Protein AF-A0A4Q3ECY2-F1 (afdb_monomer)

Secondary structure (DSSP, 8-state):
-HHHHHHHHHTT--TTHHHHHHHHHHHHHHHHHHHHTTTSS---S--SS-----HHHHHHHHHHHHHHHGGGGSS--HHHHHHHHHHHHHHHHHHHHHHHHTT--HHHHHHHHHHHHHHHHHHHHHHHHHHTT-SGGGGGGHHHHHHHHHHHHHHHHHIIIII--TT-S--HHHHHHHHHHHHHHHHHHH-

Solvent-accessible surface area (backbone atoms only — not comparable to full-atom values): 10439 Å² total; per-residue (Å²): 83,70,85,50,56,57,60,60,37,45,71,77,75,50,76,59,24,64,55,27,19,54,49,17,27,54,49,42,53,55,36,46,48,40,56,53,55,70,79,73,62,70,96,75,76,91,72,88,83,75,72,72,76,61,59,54,36,54,54,30,52,30,51,51,34,18,48,69,19,25,64,60,50,71,57,93,39,63,68,46,53,52,57,48,58,60,55,48,52,60,52,51,50,51,52,47,51,50,38,49,73,53,69,48,52,70,70,55,43,51,53,52,50,52,54,38,64,47,21,25,62,49,17,19,53,52,35,42,35,31,69,72,42,73,56,57,89,45,40,86,45,45,38,39,55,47,17,22,43,52,14,31,52,53,43,54,52,48,46,64,74,68,62,73,46,98,74,81,63,90,52,66,68,59,51,51,54,51,52,51,53,52,49,52,54,50,49,69,70,76,108

Foldseek 3Di:
DLVCLVVVLCPVVDPCLLVLLQVLLVVLVVLVCLQCVVVPDDPDDDDDDDLDDSVSNLVSLLVLLQLLLQCVLVDDPVVSVVVSVVVLVVVLVVQLVVCVVSVHDPVVNVVSSVSSNVNSVNSNVVNNCLCVCVPPPNVVCSSSSSSSSNSNVVNVVCCVQQVPDPPNDDDVVSVVVVVVVVVVVVVVVVD

Structure (mmCIF, N/CA/C/O backbone):
data_AF-A0A4Q3ECY2-F1
#
_entry.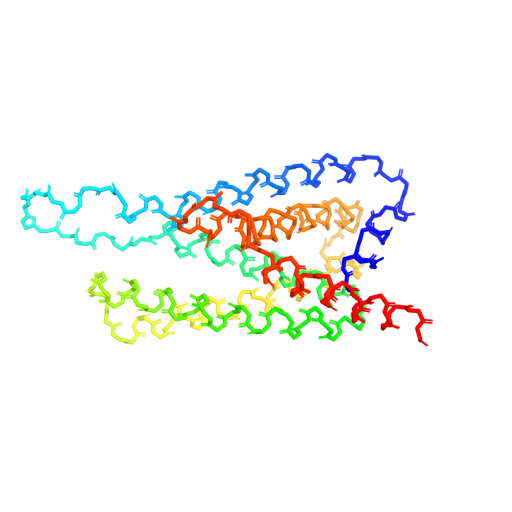id   AF-A0A4Q3ECY2-F1
#
loop_
_atom_site.group_PDB
_atom_site.id
_atom_site.type_symbol
_atom_site.label_atom_id
_atom_site.label_alt_id
_atom_site.label_comp_id
_atom_site.label_asym_id
_atom_site.label_entity_id
_atom_site.label_seq_id
_atom_site.pdbx_PDB_ins_code
_atom_site.Cartn_x
_atom_site.Cartn_y
_atom_site.Cartn_z
_atom_site.occupancy
_atom_site.B_iso_or_equiv
_atom_site.auth_seq_id
_atom_site.auth_comp_id
_atom_site.auth_asym_id
_atom_site.auth_atom_id
_atom_site.pdbx_PDB_model_num
ATOM 1 N N . THR A 1 1 ? 11.306 4.723 -5.804 1.00 70.81 1 THR A N 1
ATOM 2 C CA . THR A 1 1 ? 10.322 5.795 -6.016 1.00 70.81 1 THR A CA 1
ATOM 3 C C . THR A 1 1 ? 9.439 5.398 -7.185 1.00 70.81 1 THR A C 1
ATOM 5 O O . THR A 1 1 ? 9.796 4.482 -7.921 1.00 70.81 1 THR A O 1
ATOM 8 N N . VAL A 1 2 ? 8.302 6.071 -7.391 1.00 76.12 2 VAL A N 1
ATOM 9 C CA . VAL A 1 2 ? 7.415 5.817 -8.550 1.00 76.12 2 VAL A CA 1
ATOM 10 C C . VAL A 1 2 ? 8.160 5.963 -9.889 1.00 76.12 2 VAL A C 1
ATOM 12 O O . VAL A 1 2 ? 7.846 5.258 -10.844 1.00 76.12 2 VAL A O 1
ATOM 15 N N . LEU A 1 3 ? 9.199 6.809 -9.928 1.00 79.44 3 LEU A N 1
ATOM 16 C CA . LEU A 1 3 ? 10.081 7.005 -11.085 1.00 79.44 3 LEU A CA 1
ATOM 17 C C . LEU A 1 3 ? 10.878 5.753 -11.488 1.00 79.44 3 LEU A C 1
ATOM 19 O O . LEU A 1 3 ? 11.283 5.666 -12.638 1.00 79.44 3 LEU A O 1
ATOM 23 N N . HIS A 1 4 ? 11.080 4.800 -10.574 1.00 78.50 4 HIS A N 1
ATOM 24 C CA . HIS A 1 4 ? 11.676 3.493 -10.879 1.00 78.50 4 HIS A CA 1
ATOM 25 C C . HIS A 1 4 ? 10.601 2.425 -11.105 1.00 78.50 4 HIS A C 1
ATOM 27 O O . HIS A 1 4 ? 10.618 1.743 -12.122 1.00 78.50 4 HIS A O 1
ATOM 33 N N . LEU A 1 5 ? 9.597 2.363 -10.219 1.00 81.31 5 LEU A N 1
ATOM 34 C CA . LEU A 1 5 ? 8.573 1.311 -10.244 1.00 81.31 5 LEU A CA 1
ATOM 35 C C . LEU A 1 5 ? 7.785 1.250 -11.559 1.00 81.31 5 LEU A C 1
ATOM 37 O O . LEU A 1 5 ? 7.518 0.164 -12.064 1.00 81.31 5 LEU A O 1
ATOM 41 N N . ILE A 1 6 ? 7.394 2.401 -12.123 1.00 83.75 6 ILE A N 1
ATOM 42 C CA . ILE A 1 6 ? 6.615 2.410 -13.369 1.00 83.75 6 ILE A CA 1
ATOM 43 C C . ILE A 1 6 ? 7.461 1.913 -14.551 1.00 83.75 6 ILE A C 1
ATOM 45 O O . ILE A 1 6 ? 7.021 0.971 -15.205 1.00 83.75 6 ILE A O 1
ATOM 49 N N . PRO A 1 7 ? 8.649 2.477 -14.850 1.00 84.19 7 PRO A N 1
ATOM 50 C CA . PRO A 1 7 ? 9.494 1.945 -15.920 1.00 84.19 7 PRO A CA 1
ATOM 51 C C . PRO A 1 7 ? 9.831 0.459 -15.759 1.00 84.19 7 PRO A C 1
ATOM 53 O O . PRO A 1 7 ? 9.734 -0.286 -16.736 1.00 84.19 7 PRO A O 1
ATOM 56 N N . ASP A 1 8 ? 10.155 0.018 -14.540 1.00 82.69 8 ASP A N 1
ATOM 57 C CA . ASP A 1 8 ? 10.547 -1.367 -14.264 1.00 82.69 8 ASP A CA 1
ATOM 58 C C . ASP A 1 8 ? 9.415 -2.357 -14.566 1.00 82.69 8 ASP A C 1
ATOM 60 O O . ASP A 1 8 ? 9.636 -3.354 -15.259 1.00 82.69 8 ASP A O 1
ATOM 64 N N . ALA A 1 9 ? 8.171 -2.019 -14.214 1.00 83.81 9 ALA A N 1
ATOM 65 C CA . ALA A 1 9 ? 7.012 -2.842 -14.552 1.00 83.81 9 ALA A CA 1
ATOM 66 C C . ALA A 1 9 ? 6.796 -3.003 -16.074 1.00 83.81 9 ALA A C 1
ATOM 68 O O . ALA A 1 9 ? 6.275 -4.027 -16.519 1.00 83.81 9 ALA A O 1
ATOM 69 N N . TYR A 1 10 ? 7.211 -2.031 -16.895 1.00 84.44 10 TYR A N 1
ATOM 70 C CA . TYR A 1 10 ? 7.042 -2.068 -18.354 1.00 84.44 10 TYR A CA 1
ATOM 71 C C . TYR A 1 10 ? 8.243 -2.647 -19.120 1.00 84.44 10 TYR A C 1
ATOM 73 O O . TYR A 1 10 ? 8.111 -2.913 -20.319 1.00 84.44 10 TYR A O 1
ATOM 81 N N . HIS A 1 11 ? 9.379 -2.924 -18.466 1.00 80.88 11 HIS A N 1
ATOM 82 C CA . HIS A 1 11 ? 10.587 -3.440 -19.131 1.00 80.88 11 HIS A CA 1
ATOM 83 C C . HIS A 1 11 ? 10.365 -4.758 -19.907 1.00 80.88 11 HIS A C 1
ATOM 85 O O . HIS A 1 11 ? 11.099 -5.051 -20.848 1.00 80.88 11 HIS A O 1
ATOM 91 N N . GLY A 1 12 ? 9.328 -5.536 -19.570 1.00 72.75 12 GLY A N 1
ATOM 92 C CA . GLY A 1 12 ? 8.967 -6.785 -20.254 1.00 72.75 12 GLY A CA 1
ATOM 93 C C . GLY A 1 12 ? 8.169 -6.642 -21.561 1.00 72.75 12 GLY A C 1
ATOM 94 O O . GLY A 1 12 ? 7.788 -7.663 -22.130 1.00 72.75 12 GLY A O 1
ATOM 95 N N . ASN A 1 13 ? 7.886 -5.420 -22.038 1.00 71.88 13 ASN A N 1
ATOM 96 C CA . ASN A 1 13 ? 7.060 -5.158 -23.233 1.00 71.88 13 ASN A CA 1
ATOM 97 C C . ASN A 1 13 ? 5.626 -5.741 -23.159 1.00 71.88 13 ASN A C 1
ATOM 99 O O . ASN A 1 13 ? 4.978 -5.989 -24.178 1.00 71.88 13 ASN A O 1
ATOM 103 N N . ASP A 1 14 ? 5.114 -5.959 -21.944 1.00 81.19 14 ASP A N 1
ATOM 104 C CA . ASP A 1 14 ? 3.761 -6.460 -21.716 1.00 81.19 14 ASP A CA 1
ATOM 105 C C . ASP A 1 14 ? 2.766 -5.298 -21.607 1.00 81.19 14 ASP A C 1
ATOM 107 O O . ASP A 1 14 ? 2.636 -4.641 -20.573 1.00 81.19 14 ASP A O 1
ATOM 111 N N . ASN A 1 15 ? 2.011 -5.069 -22.681 1.00 81.81 15 ASN A N 1
ATOM 112 C CA . ASN A 1 15 ? 0.985 -4.025 -22.730 1.00 81.81 15 ASN A CA 1
ATOM 113 C C . ASN A 1 15 ? -0.139 -4.226 -21.697 1.00 81.81 15 ASN A C 1
ATOM 115 O O . ASN A 1 15 ? -0.868 -3.279 -21.393 1.00 81.81 15 ASN A O 1
ATOM 119 N N . LEU A 1 16 ? -0.294 -5.432 -21.137 1.00 90.25 16 LEU A N 1
ATOM 120 C CA . LEU A 1 16 ? -1.306 -5.700 -20.118 1.00 90.25 16 LEU A CA 1
ATOM 121 C C . LEU A 1 16 ? -0.977 -5.044 -18.777 1.00 90.25 16 LEU A C 1
ATOM 123 O O . LEU A 1 16 ? -1.899 -4.838 -17.994 1.00 90.25 16 LEU A O 1
ATOM 127 N N . VAL A 1 17 ? 0.272 -4.645 -18.514 1.00 90.62 17 VAL A N 1
ATOM 128 C CA . VAL A 1 17 ? 0.654 -3.964 -17.262 1.00 90.62 17 VAL A CA 1
ATOM 129 C C . VAL A 1 17 ? -0.245 -2.753 -16.993 1.00 90.62 17 VAL A C 1
ATOM 131 O O . VAL A 1 17 ? -0.741 -2.598 -15.880 1.00 90.62 17 VAL A O 1
ATOM 134 N N . GLY A 1 18 ? -0.582 -1.971 -18.025 1.00 90.00 18 GLY A N 1
ATOM 135 C CA . GLY A 1 18 ? -1.499 -0.831 -17.894 1.00 90.00 18 GLY A CA 1
ATOM 136 C C . GLY A 1 18 ? -2.924 -1.217 -17.486 1.00 90.00 18 GLY A C 1
ATOM 137 O O . GLY A 1 18 ? -3.559 -0.514 -16.703 1.00 90.00 18 GLY A O 1
ATOM 138 N N . VAL A 1 19 ? -3.418 -2.365 -17.957 1.00 93.19 19 VAL A N 1
ATOM 139 C CA . VAL A 1 19 ? -4.721 -2.904 -17.533 1.00 93.19 19 VAL A CA 1
ATOM 140 C C . VAL A 1 19 ? -4.672 -3.288 -16.058 1.00 93.19 19 VAL A C 1
ATOM 142 O O . VAL A 1 19 ? -5.597 -2.976 -15.313 1.00 93.19 19 VAL A O 1
ATOM 145 N N . PHE A 1 20 ? -3.585 -3.918 -15.613 1.00 94.06 20 PHE A N 1
ATOM 146 C CA . PHE A 1 20 ? -3.422 -4.295 -14.211 1.00 94.06 20 PHE A CA 1
ATOM 147 C C . PHE A 1 20 ? -3.255 -3.077 -13.289 1.00 94.06 20 PHE A C 1
ATOM 149 O O . PHE A 1 20 ? -3.765 -3.117 -12.174 1.00 94.06 20 PHE A O 1
ATOM 156 N N . ILE A 1 21 ? -2.666 -1.970 -13.762 1.00 94.56 21 ILE A N 1
ATOM 157 C CA . ILE A 1 21 ? -2.682 -0.677 -13.048 1.00 94.56 21 ILE A CA 1
ATOM 158 C C . ILE A 1 21 ? -4.117 -0.203 -12.815 1.00 94.56 21 ILE A C 1
ATOM 160 O O . ILE A 1 21 ? -4.479 0.133 -11.688 1.00 94.56 21 ILE A O 1
ATOM 164 N N . LEU A 1 22 ? -4.963 -0.221 -13.846 1.00 94.00 22 LEU A N 1
ATOM 165 C CA . LEU A 1 22 ? -6.366 0.170 -13.696 1.00 94.00 22 LEU A CA 1
ATOM 166 C C . LEU A 1 22 ? -7.121 -0.760 -12.735 1.00 94.00 22 LEU A C 1
ATOM 168 O O . LEU A 1 22 ? -7.894 -0.293 -11.900 1.00 94.00 22 LEU A O 1
ATOM 172 N N . VAL A 1 23 ? -6.872 -2.070 -12.826 1.00 95.94 23 VAL A N 1
ATOM 173 C CA . VAL A 1 23 ? -7.442 -3.057 -11.900 1.00 95.94 23 VAL A CA 1
ATOM 174 C C . VAL A 1 23 ? -7.010 -2.761 -10.468 1.00 95.94 23 VAL A C 1
ATOM 176 O O . VAL A 1 23 ? -7.862 -2.753 -9.590 1.00 95.94 23 VAL A O 1
ATOM 179 N N . GLY A 1 24 ? -5.73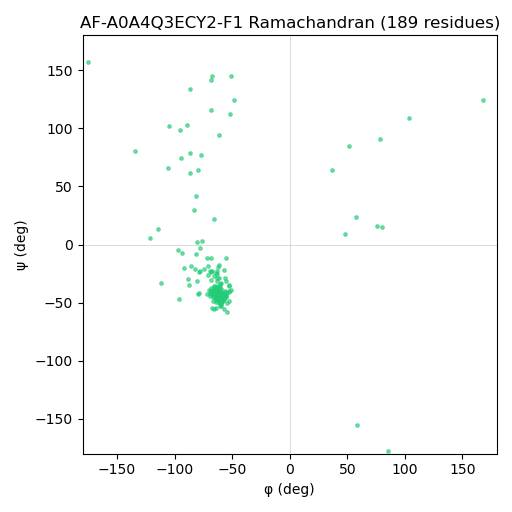0 -2.475 -10.227 1.00 94.75 24 GLY A N 1
ATOM 180 C CA . GLY A 1 24 ? -5.220 -2.115 -8.905 1.00 94.75 24 GLY A CA 1
ATOM 181 C C . GLY A 1 24 ? -5.846 -0.846 -8.341 1.00 94.75 24 GLY A C 1
ATOM 182 O O . GLY A 1 24 ? -6.238 -0.824 -7.179 1.00 94.75 24 GLY A O 1
ATOM 183 N N . PHE A 1 25 ? -6.025 0.176 -9.178 1.00 94.38 25 PHE A N 1
ATOM 184 C CA . PHE A 1 25 ? -6.701 1.413 -8.791 1.00 94.38 25 PHE A CA 1
ATOM 185 C C . PHE A 1 25 ? -8.146 1.147 -8.335 1.00 94.38 25 PHE A C 1
ATOM 187 O O . PHE A 1 25 ? -8.542 1.537 -7.241 1.00 94.38 25 PHE A O 1
ATOM 194 N N . ILE A 1 26 ? -8.924 0.409 -9.136 1.00 93.94 26 ILE A N 1
ATOM 195 C CA . ILE A 1 26 ? -10.312 0.044 -8.798 1.00 93.94 26 ILE A CA 1
ATOM 196 C C . ILE A 1 26 ? -10.359 -0.868 -7.571 1.00 93.94 26 ILE A C 1
ATOM 198 O O . ILE A 1 26 ? -11.224 -0.722 -6.710 1.00 93.94 26 ILE A O 1
ATOM 202 N N . PHE A 1 27 ? -9.429 -1.815 -7.481 1.00 94.25 27 PHE A N 1
ATOM 203 C CA . PHE A 1 27 ? -9.333 -2.724 -6.352 1.00 94.25 27 PHE A CA 1
ATOM 204 C C . PHE A 1 27 ? -9.113 -1.964 -5.045 1.00 94.25 27 PHE A C 1
ATOM 206 O O . PHE A 1 27 ? -9.772 -2.254 -4.049 1.00 94.25 27 PHE A O 1
ATOM 213 N N . GLN A 1 28 ? -8.265 -0.938 -5.072 1.00 93.19 28 GLN A N 1
ATOM 214 C CA . GLN A 1 28 ? -8.028 -0.097 -3.912 1.00 93.19 28 GLN A CA 1
ATOM 215 C C . GLN A 1 28 ? -9.271 0.683 -3.479 1.00 93.19 28 GLN A C 1
ATOM 217 O O . GLN A 1 28 ? -9.547 0.738 -2.283 1.00 93.19 28 GLN A O 1
ATOM 222 N N . ILE A 1 29 ? -10.056 1.212 -4.424 1.00 89.44 29 ILE A N 1
ATOM 223 C CA . ILE A 1 29 ? -11.352 1.841 -4.116 1.00 89.44 29 ILE A CA 1
ATOM 224 C C . ILE A 1 29 ? -12.243 0.858 -3.352 1.00 89.44 29 ILE A C 1
ATOM 226 O O . ILE A 1 29 ? -12.844 1.208 -2.340 1.00 89.44 29 ILE A O 1
ATOM 230 N N . VAL A 1 30 ? -12.315 -0.396 -3.807 1.00 89.25 30 VAL A N 1
ATOM 231 C CA . VAL A 1 30 ? -13.122 -1.429 -3.143 1.00 89.25 30 VAL A CA 1
ATOM 232 C C . VAL A 1 30 ? -12.619 -1.699 -1.722 1.00 89.25 30 VAL A C 1
ATOM 234 O O . VAL A 1 30 ? -13.432 -1.786 -0.801 1.00 89.25 30 VAL A O 1
ATOM 237 N N . LEU A 1 31 ? -11.302 -1.802 -1.518 1.00 88.12 31 LEU A N 1
ATOM 238 C CA . LEU A 1 31 ? -10.715 -1.965 -0.184 1.00 88.12 31 LEU A CA 1
ATOM 239 C C . LEU A 1 31 ? -11.050 -0.784 0.738 1.00 88.12 31 LEU A C 1
ATOM 241 O O . LEU A 1 31 ? -11.417 -0.992 1.897 1.00 88.12 31 LEU A O 1
ATOM 245 N N . GLU A 1 32 ? -10.990 0.441 0.224 1.00 83.31 32 GLU A N 1
ATOM 246 C CA . GLU A 1 32 ? -11.327 1.654 0.968 1.00 83.31 32 GLU A CA 1
ATOM 247 C C . GLU A 1 32 ? -12.796 1.675 1.402 1.00 83.31 32 GLU A C 1
ATOM 249 O O . GLU A 1 32 ? -13.080 1.962 2.562 1.00 83.31 32 GLU A O 1
ATOM 254 N N . GLN A 1 33 ? -13.728 1.231 0.552 1.00 82.25 33 GLN A N 1
ATOM 255 C CA . GLN A 1 33 ? -15.142 1.106 0.934 1.00 82.25 33 GLN A CA 1
ATOM 256 C C . GLN A 1 33 ? -15.363 0.132 2.101 1.00 82.25 33 GLN A C 1
ATOM 258 O O . GLN A 1 33 ? -16.224 0.368 2.947 1.00 82.25 33 GLN A O 1
ATOM 263 N N . PHE A 1 34 ? -14.577 -0.945 2.200 1.00 79.62 34 PHE A N 1
ATOM 264 C CA . PHE A 1 34 ? -14.609 -1.821 3.379 1.00 79.62 34 PHE A CA 1
ATOM 265 C C . PHE A 1 34 ? -14.008 -1.166 4.626 1.00 79.62 34 PHE A C 1
ATOM 267 O O . PHE A 1 34 ? -14.375 -1.549 5.739 1.00 79.62 34 PHE A O 1
ATOM 274 N N . SER A 1 35 ? -13.096 -0.207 4.448 1.00 72.50 35 SER A N 1
ATOM 275 C CA . SER A 1 35 ? -12.467 0.536 5.538 1.00 72.50 35 SER A CA 1
ATOM 276 C C . SER A 1 35 ? -13.364 1.662 6.075 1.00 72.50 35 SER A C 1
ATOM 278 O O . SER A 1 35 ? -13.485 1.805 7.288 1.00 72.50 35 SER A O 1
ATOM 280 N N . GLU A 1 36 ? -14.027 2.421 5.197 1.00 64.12 36 GLU A N 1
ATOM 281 C CA . GLU A 1 36 ? -14.909 3.552 5.545 1.00 64.12 36 GLU A CA 1
ATOM 282 C C . GLU A 1 36 ? -16.365 3.130 5.818 1.00 64.12 36 GLU A C 1
ATOM 284 O O . GLU A 1 36 ? -17.047 3.686 6.682 1.00 64.12 36 GLU A O 1
ATOM 289 N N . GLY A 1 37 ? -16.870 2.125 5.096 1.00 51.00 37 GLY A N 1
ATOM 290 C CA . GLY A 1 37 ? -18.293 1.763 5.058 1.00 51.00 37 GLY A CA 1
ATOM 291 C C . GLY A 1 37 ? -18.863 1.187 6.357 1.00 51.00 37 GLY A C 1
ATOM 292 O O . GLY A 1 37 ? -20.080 1.085 6.505 1.00 51.00 37 GLY A O 1
ATOM 293 N N . ILE A 1 38 ? -18.016 0.843 7.329 1.00 48.25 38 ILE A N 1
ATOM 294 C CA . ILE A 1 38 ? -18.461 0.404 8.661 1.00 48.25 38 ILE A CA 1
ATOM 295 C C . ILE A 1 38 ? -18.713 1.599 9.595 1.00 48.25 38 ILE A C 1
ATOM 297 O O . ILE A 1 38 ? -19.462 1.477 10.564 1.00 48.25 38 ILE A O 1
ATOM 301 N N . GLU A 1 39 ? -18.174 2.778 9.282 1.00 41.47 39 GLU A N 1
ATOM 302 C CA . GLU A 1 39 ? -18.331 3.979 10.107 1.00 41.47 39 GLU A CA 1
ATOM 303 C C . GLU A 1 39 ? -19.696 4.669 9.908 1.00 41.47 39 GLU A C 1
ATOM 305 O O . GLU A 1 39 ? -20.195 5.319 10.824 1.00 41.47 39 GLU A O 1
ATOM 310 N N . HIS A 1 40 ? -20.359 4.466 8.759 1.00 44.53 40 HIS A N 1
ATOM 311 C CA . HIS A 1 40 ? -21.625 5.142 8.412 1.00 44.53 40 HIS A CA 1
ATOM 312 C C . HIS A 1 40 ? -22.866 4.233 8.298 1.00 44.53 40 HIS A C 1
ATOM 314 O O . HIS A 1 40 ? -23.930 4.672 7.859 1.00 44.53 40 HIS A O 1
ATOM 320 N N . GLY A 1 41 ? -22.800 2.984 8.762 1.00 46.28 41 GLY A N 1
ATOM 321 C CA . GLY A 1 41 ? -23.950 2.074 8.809 1.00 46.28 41 GLY A CA 1
ATOM 322 C C . GLY A 1 41 ? -24.677 2.084 10.157 1.00 46.28 41 GLY A C 1
ATOM 323 O O . GLY A 1 41 ? -24.526 1.143 10.922 1.00 46.28 41 GLY A O 1
ATOM 324 N N . HIS A 1 42 ? -25.458 3.125 10.465 1.00 45.44 42 HIS A N 1
ATOM 325 C CA . HIS A 1 42 ? -26.482 3.124 11.529 1.00 45.44 42 HIS A CA 1
ATOM 326 C C . HIS A 1 42 ? -26.153 2.343 12.833 1.00 45.44 42 HIS A C 1
ATOM 328 O O . HIS A 1 42 ? -26.921 1.475 13.242 1.00 45.44 42 HIS A O 1
ATOM 334 N N . ILE A 1 43 ? -25.136 2.734 13.614 1.00 48.41 43 ILE A N 1
ATOM 335 C CA . ILE A 1 43 ? -25.092 2.379 15.059 1.00 48.41 43 ILE A CA 1
ATOM 336 C C . ILE A 1 43 ? -25.971 3.356 15.858 1.00 48.41 43 ILE A C 1
ATOM 338 O O . ILE A 1 43 ? -25.624 3.856 16.921 1.00 48.41 43 ILE A O 1
ATOM 342 N N . HIS A 1 44 ? -27.137 3.680 15.308 1.00 49.78 44 HIS A N 1
ATOM 343 C CA . HIS A 1 44 ? -28.230 4.361 15.982 1.00 49.78 44 HIS A CA 1
ATOM 344 C C . HIS A 1 44 ? -29.505 3.607 15.612 1.00 49.78 44 HIS A C 1
ATOM 346 O O . HIS A 1 44 ? -30.231 4.026 14.712 1.00 49.78 44 HIS A O 1
ATOM 352 N N . LYS A 1 45 ? -29.754 2.479 16.292 1.00 42.94 45 LYS A N 1
ATOM 353 C CA . LYS A 1 45 ? -31.013 2.191 17.006 1.00 42.94 45 LYS A CA 1
ATOM 354 C C . LYS A 1 45 ? -31.110 0.722 17.440 1.00 42.94 45 LYS A C 1
ATOM 356 O O . LYS A 1 45 ? -31.107 -0.179 16.618 1.00 42.94 45 LYS A O 1
ATOM 361 N N . HIS A 1 46 ? -31.312 0.561 18.748 1.00 40.25 46 HIS A N 1
ATOM 362 C CA . HIS A 1 46 ? -32.109 -0.485 19.394 1.00 40.25 46 HIS A CA 1
ATOM 363 C C . HIS A 1 46 ? -31.839 -1.946 19.012 1.00 40.25 46 HIS A C 1
ATOM 365 O O . HIS A 1 46 ? -32.600 -2.546 18.267 1.00 40.25 46 HIS A O 1
ATOM 371 N N . ASN A 1 47 ? -30.856 -2.565 19.653 1.00 35.28 47 ASN A N 1
ATOM 372 C CA . ASN A 1 47 ? -31.108 -3.649 20.604 1.00 35.28 47 ASN A CA 1
ATOM 373 C C . ASN A 1 47 ? -29.784 -4.061 21.243 1.00 35.28 47 ASN A C 1
ATOM 375 O O . ASN A 1 47 ? -28.708 -3.810 20.705 1.00 35.28 47 ASN A O 1
ATOM 379 N N . HIS A 1 48 ? -29.883 -4.665 22.419 1.00 43.00 48 HIS A N 1
ATOM 380 C CA . HIS A 1 48 ? -28.801 -5.456 22.975 1.00 43.00 48 HIS A CA 1
ATOM 381 C C . HIS A 1 48 ? -28.314 -6.476 21.931 1.00 43.00 48 HIS A C 1
ATOM 383 O O . HIS A 1 48 ? -29.123 -7.008 21.175 1.00 43.00 48 HIS A O 1
ATOM 389 N N . ASP A 1 49 ? -27.008 -6.729 21.950 1.00 41.06 49 ASP A N 1
ATOM 390 C CA . ASP A 1 49 ? -26.300 -7.834 21.295 1.00 41.06 49 ASP A CA 1
ATOM 391 C C . ASP A 1 49 ? -25.518 -7.499 20.010 1.00 41.06 49 ASP A C 1
ATOM 393 O O . ASP A 1 49 ? -26.038 -7.304 18.917 1.00 41.06 49 ASP A O 1
ATOM 397 N N . HIS A 1 50 ? -24.195 -7.540 20.203 1.00 40.69 50 HIS A N 1
ATOM 398 C CA . HIS A 1 50 ? -23.120 -7.648 19.217 1.00 40.69 50 HIS A CA 1
ATOM 399 C C . HIS A 1 50 ? -22.741 -6.377 18.449 1.00 40.69 50 HIS A C 1
ATOM 401 O O . HIS A 1 50 ? -23.154 -6.129 17.321 1.00 40.69 50 HIS A O 1
ATOM 407 N N . VAL A 1 51 ? -21.777 -5.649 19.023 1.00 50.31 51 VAL A N 1
ATOM 408 C CA . VAL A 1 51 ? -20.816 -4.865 18.240 1.00 50.31 51 VAL A CA 1
ATOM 409 C C . VAL A 1 51 ? -20.046 -5.867 17.373 1.00 50.31 51 VAL A C 1
ATOM 411 O O . VAL A 1 51 ? -19.142 -6.558 17.848 1.00 50.31 51 VAL A O 1
ATOM 414 N N . VAL A 1 52 ? -20.502 -6.073 16.137 1.00 55.22 52 VAL A N 1
ATOM 415 C CA . VAL A 1 52 ? -19.903 -7.063 15.240 1.00 55.22 52 VAL A CA 1
ATOM 416 C C . VAL A 1 52 ? -18.515 -6.561 14.872 1.00 55.22 52 VAL A C 1
ATOM 418 O O . VAL A 1 52 ? -18.354 -5.503 14.270 1.00 55.22 52 VAL A O 1
ATOM 421 N N . PHE A 1 53 ? -17.506 -7.323 15.285 1.00 58.56 53 PHE A N 1
ATOM 422 C CA . PHE A 1 53 ? -16.114 -7.089 14.936 1.00 58.56 53 PHE A CA 1
ATOM 423 C C . PHE A 1 53 ? -15.990 -6.863 13.420 1.00 58.56 53 PHE A C 1
ATOM 425 O O . PHE A 1 53 ? -16.418 -7.728 12.647 1.00 58.56 53 PHE A O 1
ATOM 432 N N . PRO A 1 54 ? -15.405 -5.741 12.975 1.00 69.44 54 PRO A N 1
ATOM 433 C CA . PRO A 1 54 ? -15.317 -5.433 11.560 1.00 69.44 54 PRO A CA 1
ATOM 434 C C . PRO A 1 54 ? -14.211 -6.248 10.885 1.00 69.44 54 PRO A C 1
ATOM 436 O O . PRO A 1 54 ? -13.132 -5.744 10.576 1.00 69.44 54 PRO A O 1
ATOM 439 N N . VAL A 1 55 ? -14.489 -7.530 10.627 1.00 79.31 55 VAL A N 1
ATOM 440 C CA . VAL A 1 55 ? -13.607 -8.423 9.854 1.00 79.31 55 VAL A CA 1
ATOM 441 C C . VAL A 1 55 ? -13.253 -7.787 8.505 1.00 79.31 55 VAL A C 1
ATOM 443 O O . VAL A 1 55 ? -12.118 -7.913 8.060 1.00 79.31 55 VAL A O 1
ATOM 446 N N . GLY A 1 56 ? -14.194 -7.056 7.894 1.00 82.19 56 GLY A N 1
ATOM 447 C CA . GLY A 1 56 ? -13.987 -6.336 6.634 1.00 82.19 56 GLY A CA 1
ATOM 448 C C . GLY A 1 56 ? -12.854 -5.308 6.702 1.00 82.19 56 GLY A C 1
ATOM 449 O O . GLY A 1 56 ? -11.960 -5.359 5.862 1.00 82.19 56 GLY A O 1
ATOM 450 N N . ILE A 1 57 ? -12.831 -4.453 7.737 1.00 84.38 57 ILE A N 1
ATOM 451 C CA . ILE A 1 57 ? -11.739 -3.484 7.956 1.00 84.38 57 ILE A CA 1
ATOM 452 C C . ILE A 1 57 ? -10.411 -4.223 8.139 1.00 84.38 57 ILE A C 1
ATOM 454 O O . ILE A 1 57 ? -9.415 -3.862 7.520 1.00 84.38 57 ILE A O 1
ATOM 458 N N . MET A 1 58 ? -10.396 -5.282 8.958 1.00 88.38 58 MET A N 1
ATOM 459 C CA . MET A 1 58 ? -9.176 -6.048 9.223 1.00 88.38 58 MET A CA 1
ATOM 460 C C . MET A 1 58 ? -8.595 -6.650 7.942 1.00 88.38 58 MET A C 1
ATOM 462 O O . MET A 1 58 ? -7.414 -6.477 7.661 1.00 88.38 58 MET A O 1
ATOM 466 N N . VAL A 1 59 ? -9.423 -7.347 7.161 1.00 90.12 59 VAL A N 1
ATOM 467 C CA . VAL A 1 59 ? -9.001 -7.991 5.911 1.00 90.12 59 VAL A CA 1
ATOM 468 C C . VAL A 1 59 ? -8.556 -6.948 4.893 1.00 90.12 59 VAL A C 1
ATOM 470 O O . VAL A 1 59 ? -7.512 -7.129 4.273 1.00 90.12 59 VAL A O 1
ATOM 473 N N . SER A 1 60 ? -9.307 -5.853 4.759 1.00 90.00 60 SER A N 1
ATOM 474 C CA . SER A 1 60 ? -8.976 -4.769 3.838 1.00 90.00 60 SER A CA 1
ATOM 475 C C . SER A 1 60 ? -7.614 -4.146 4.158 1.00 90.00 60 SER A C 1
ATOM 477 O O . SER A 1 60 ? -6.729 -4.133 3.304 1.00 90.00 60 SER A O 1
ATOM 479 N N . LEU A 1 61 ? -7.397 -3.731 5.411 1.00 89.50 61 LEU A N 1
ATOM 480 C CA . LEU A 1 61 ? -6.136 -3.126 5.842 1.00 89.50 61 LEU A CA 1
ATOM 481 C C . LEU A 1 61 ? -4.964 -4.107 5.792 1.00 89.50 61 LEU A C 1
ATOM 483 O O . LEU A 1 61 ? -3.860 -3.716 5.432 1.00 89.50 61 LEU A O 1
ATOM 487 N N . CYS A 1 62 ? -5.180 -5.384 6.114 1.00 93.56 62 CYS A N 1
ATOM 488 C CA . CYS A 1 62 ? -4.125 -6.389 5.989 1.00 93.56 62 CYS A CA 1
ATOM 489 C C . CYS A 1 62 ? -3.719 -6.605 4.532 1.00 93.56 62 CYS A C 1
ATOM 491 O O . CYS A 1 62 ? -2.533 -6.724 4.241 1.00 93.56 62 CYS A O 1
ATOM 493 N N . LEU A 1 63 ? -4.688 -6.647 3.617 1.00 93.62 63 LEU A N 1
ATOM 494 C CA . LEU A 1 63 ? -4.402 -6.824 2.201 1.00 93.62 63 LEU A CA 1
ATOM 495 C C . LEU A 1 63 ? -3.743 -5.583 1.594 1.00 93.62 63 LEU A C 1
ATOM 497 O O . LEU A 1 63 ? -2.802 -5.719 0.820 1.00 93.62 63 LEU A O 1
ATOM 501 N N . HIS A 1 64 ? -4.181 -4.392 2.000 1.00 91.94 64 HIS A N 1
ATOM 502 C CA . HIS A 1 64 ? -3.515 -3.129 1.696 1.00 91.94 64 HIS A CA 1
ATOM 503 C C . HIS A 1 64 ? -2.044 -3.171 2.128 1.00 91.94 64 HIS A C 1
ATOM 505 O O . HIS A 1 64 ? -1.163 -3.047 1.280 1.00 91.94 64 HIS A O 1
ATOM 511 N N . ALA A 1 65 ? -1.790 -3.430 3.419 1.00 92.94 65 ALA A N 1
ATOM 512 C CA . ALA A 1 65 ? -0.450 -3.492 4.006 1.00 92.94 65 ALA A CA 1
ATOM 513 C C . ALA A 1 65 ? 0.428 -4.575 3.358 1.00 92.94 65 ALA A C 1
ATOM 515 O O . ALA A 1 65 ? 1.636 -4.421 3.217 1.00 92.94 65 ALA A O 1
ATOM 516 N N . PHE A 1 66 ? -0.166 -5.688 2.932 1.00 95.25 66 PHE A N 1
ATOM 517 C CA . PHE A 1 66 ? 0.547 -6.7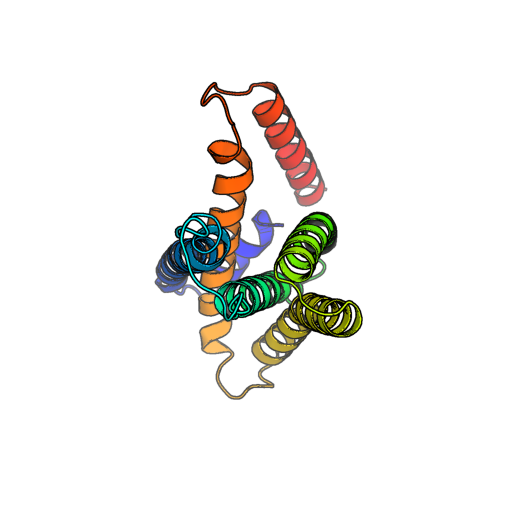14 2.181 1.00 95.25 66 PHE A CA 1
ATOM 518 C C . PHE A 1 66 ? 0.984 -6.211 0.800 1.00 95.25 66 PHE A C 1
ATOM 520 O O . PHE A 1 66 ? 2.145 -6.363 0.422 1.00 95.25 66 PHE A O 1
ATOM 527 N N . LEU A 1 67 ? 0.070 -5.597 0.046 1.00 93.25 67 LEU A N 1
ATOM 528 C CA . LEU A 1 67 ? 0.333 -5.167 -1.326 1.00 93.25 67 LEU A CA 1
ATOM 529 C C . LEU A 1 67 ? 1.335 -4.010 -1.385 1.00 93.25 67 LEU A C 1
ATOM 531 O O . LEU A 1 67 ? 2.207 -4.029 -2.248 1.00 93.25 67 LEU A O 1
ATOM 535 N N . GLU A 1 68 ? 1.298 -3.062 -0.446 1.00 90.69 68 GLU A N 1
ATOM 536 C CA . GLU A 1 68 ? 2.299 -1.983 -0.366 1.00 90.69 68 GLU A CA 1
ATOM 537 C C . GLU A 1 68 ? 3.722 -2.481 -0.061 1.00 90.69 68 GLU A C 1
ATOM 539 O O . GLU A 1 68 ? 4.691 -1.807 -0.404 1.00 90.69 68 GLU A O 1
ATOM 544 N N . GLY A 1 69 ? 3.865 -3.651 0.574 1.00 90.50 69 GLY A N 1
ATOM 545 C CA . GLY A 1 69 ? 5.163 -4.226 0.924 1.00 90.50 69 GLY A CA 1
ATOM 546 C C . GLY A 1 69 ? 5.867 -4.884 -0.262 1.00 90.50 69 GLY A C 1
ATOM 547 O O . GLY A 1 69 ? 7.092 -5.011 -0.269 1.00 90.50 69 GLY A O 1
ATOM 548 N N . MET A 1 70 ? 5.116 -5.278 -1.294 1.00 91.56 70 MET A N 1
ATOM 549 C CA . MET A 1 70 ? 5.651 -5.994 -2.456 1.00 91.56 70 MET A CA 1
ATOM 550 C C . MET A 1 70 ? 6.703 -5.213 -3.268 1.00 91.56 70 MET A C 1
ATOM 552 O O . MET A 1 70 ? 7.722 -5.809 -3.628 1.00 91.56 70 MET A O 1
ATOM 556 N N . PRO A 1 71 ? 6.539 -3.909 -3.559 1.00 87.88 71 PRO A N 1
ATOM 557 C CA . PRO A 1 71 ? 7.471 -3.162 -4.406 1.00 87.88 71 PRO A CA 1
ATOM 558 C C . PRO A 1 71 ? 8.816 -2.889 -3.734 1.00 87.88 71 PRO A C 1
ATOM 560 O O . PRO A 1 71 ? 9.766 -2.501 -4.404 1.00 87.88 71 PRO A O 1
ATOM 563 N N . ILE A 1 72 ? 8.929 -3.123 -2.420 1.00 86.44 72 ILE A N 1
ATOM 564 C CA . ILE A 1 72 ? 10.205 -3.047 -1.696 1.00 86.44 72 ILE A CA 1
ATOM 565 C C . ILE A 1 72 ? 11.191 -4.112 -2.214 1.00 86.44 72 ILE A C 1
ATOM 567 O O . ILE A 1 72 ? 12.401 -3.929 -2.111 1.00 86.44 72 ILE A O 1
ATOM 571 N N . ALA A 1 73 ? 10.702 -5.219 -2.788 1.00 82.50 73 ALA A N 1
ATOM 572 C CA . ALA A 1 73 ? 11.560 -6.263 -3.348 1.00 82.50 73 ALA A CA 1
ATOM 573 C C . ALA A 1 73 ? 12.309 -5.823 -4.624 1.00 82.50 73 ALA A C 1
ATOM 575 O O . ALA A 1 73 ? 13.360 -6.388 -4.926 1.00 82.50 73 ALA A O 1
ATOM 576 N N . GLU A 1 74 ? 11.818 -4.809 -5.349 1.00 71.56 74 GLU A N 1
ATOM 577 C CA . GLU A 1 74 ? 12.490 -4.248 -6.528 1.00 71.56 74 GLU A CA 1
ATOM 578 C C . GLU A 1 74 ? 13.494 -3.147 -6.138 1.00 71.56 74 GLU A C 1
ATOM 580 O O . GLU A 1 74 ? 13.261 -1.943 -6.270 1.00 71.56 74 GLU A O 1
ATOM 585 N N . GLY A 1 75 ? 14.664 -3.578 -5.661 1.00 63.25 75 GLY A N 1
ATOM 586 C CA . GLY A 1 75 ? 15.847 -2.730 -5.488 1.00 63.25 75 GLY A CA 1
ATOM 587 C C . GLY A 1 75 ? 15.928 -1.935 -4.177 1.00 63.25 75 GLY A C 1
ATOM 588 O O . GLY A 1 75 ? 15.100 -2.040 -3.278 1.00 63.25 75 GLY A O 1
ATOM 589 N N . HIS A 1 76 ? 16.983 -1.123 -4.048 1.00 57.81 76 HIS A N 1
ATOM 590 C CA . HIS A 1 76 ? 17.304 -0.352 -2.838 1.00 57.81 76 HIS A CA 1
ATOM 591 C C . HIS A 1 76 ? 16.460 0.930 -2.725 1.00 57.81 76 HIS A C 1
ATOM 593 O O . HIS A 1 76 ? 16.969 2.048 -2.772 1.00 57.81 76 HIS A O 1
ATOM 599 N N . GLN A 1 77 ? 15.144 0.779 -2.585 1.00 70.31 77 GLN A N 1
ATOM 600 C CA . GLN A 1 77 ? 14.199 1.897 -2.524 1.00 70.31 77 GLN A CA 1
ATOM 601 C C . GLN A 1 77 ? 14.044 2.432 -1.088 1.00 70.31 77 GLN A C 1
ATOM 603 O O . GLN A 1 77 ? 12.951 2.398 -0.523 1.00 70.31 77 GLN A O 1
ATOM 608 N N . HIS A 1 78 ? 15.127 2.942 -0.485 1.00 78.06 78 HIS A N 1
ATOM 609 C CA . HIS A 1 78 ? 15.120 3.472 0.892 1.00 78.06 78 HIS A CA 1
ATOM 610 C C . HIS A 1 78 ? 14.017 4.517 1.128 1.00 78.06 78 HIS A C 1
ATOM 612 O O . HIS A 1 78 ? 13.333 4.480 2.150 1.00 78.06 78 HIS A O 1
ATOM 618 N N . GLU A 1 79 ? 13.787 5.384 0.142 1.00 80.81 79 GLU A N 1
ATOM 619 C CA . GLU A 1 79 ? 12.728 6.398 0.170 1.00 80.81 79 GLU A CA 1
ATOM 620 C C . GLU A 1 79 ? 11.323 5.783 0.240 1.00 80.81 79 GLU A C 1
ATOM 622 O O . GLU A 1 79 ? 10.453 6.275 0.959 1.00 80.81 79 GLU A O 1
ATOM 627 N N . LEU A 1 80 ? 11.096 4.681 -0.486 1.00 81.75 80 LEU A N 1
ATOM 628 C CA . LEU A 1 80 ? 9.813 3.978 -0.485 1.00 81.75 80 LEU A CA 1
ATOM 629 C C . LEU A 1 80 ? 9.574 3.311 0.871 1.00 81.75 80 LEU A C 1
ATOM 631 O O . LEU A 1 80 ? 8.492 3.446 1.428 1.00 81.75 80 LEU A O 1
ATOM 635 N N . VAL A 1 81 ? 10.596 2.658 1.433 1.00 86.31 81 VAL A N 1
ATOM 636 C CA . VAL A 1 81 ? 10.521 2.040 2.767 1.00 86.31 81 VAL A CA 1
ATOM 637 C C . VAL A 1 81 ? 10.216 3.086 3.835 1.00 86.31 81 VAL A C 1
ATOM 639 O O . VAL A 1 81 ? 9.376 2.852 4.702 1.00 86.31 81 VAL A O 1
ATOM 642 N N . PHE A 1 82 ? 10.862 4.252 3.768 1.00 85.62 82 PHE A N 1
ATOM 643 C CA . PHE A 1 82 ? 10.623 5.331 4.722 1.00 85.62 82 PHE A CA 1
ATOM 644 C C . PHE A 1 82 ? 9.210 5.908 4.591 1.00 85.62 82 PHE A C 1
ATOM 646 O O . PHE A 1 82 ? 8.513 6.066 5.595 1.00 85.62 82 PHE A O 1
ATOM 653 N N . GLY A 1 83 ? 8.751 6.156 3.360 1.00 84.12 83 GLY A N 1
ATOM 654 C CA . GLY A 1 83 ? 7.375 6.575 3.093 1.00 84.12 83 GLY A CA 1
ATOM 655 C C . GLY A 1 83 ? 6.345 5.554 3.580 1.00 84.12 83 GLY A C 1
ATOM 656 O O . GLY A 1 83 ? 5.324 5.940 4.153 1.00 84.12 83 GLY A O 1
ATOM 657 N N . ILE A 1 84 ? 6.642 4.260 3.423 1.00 86.38 84 ILE A N 1
ATOM 658 C CA . ILE A 1 84 ? 5.807 3.171 3.926 1.00 86.38 84 ILE A CA 1
ATOM 659 C C . ILE A 1 84 ? 5.730 3.197 5.454 1.00 86.38 84 ILE A C 1
ATOM 661 O O . ILE A 1 84 ? 4.654 3.331 6.034 1.00 86.38 84 ILE A O 1
ATOM 665 N N . ALA A 1 85 ? 6.886 3.191 6.114 1.00 87.19 85 ALA A N 1
ATOM 666 C CA . ALA A 1 85 ? 6.973 3.200 7.568 1.00 87.19 85 ALA A CA 1
ATOM 667 C C . ALA A 1 85 ? 6.241 4.394 8.204 1.00 87.19 85 ALA A C 1
ATOM 669 O O . ALA A 1 85 ? 5.560 4.232 9.218 1.00 87.19 85 ALA A O 1
ATOM 670 N N . LEU A 1 86 ? 6.355 5.588 7.610 1.00 88.50 86 LEU A N 1
ATOM 671 C CA . LEU A 1 86 ? 5.720 6.791 8.144 1.00 88.50 86 LEU A CA 1
ATOM 672 C C . LEU A 1 86 ? 4.190 6.738 8.099 1.00 88.50 86 LEU A C 1
ATOM 674 O O . LEU A 1 86 ? 3.557 7.158 9.068 1.00 88.50 86 LEU A O 1
ATOM 678 N N . HIS A 1 87 ? 3.582 6.239 7.018 1.00 86.44 87 HIS A N 1
ATOM 679 C CA . HIS A 1 87 ? 2.118 6.196 6.912 1.00 86.44 87 HIS A CA 1
ATOM 680 C C . HIS A 1 87 ? 1.503 4.986 7.640 1.00 86.44 87 HIS A C 1
ATOM 682 O O . HIS A 1 87 ? 0.341 5.036 8.053 1.00 86.44 87 HIS A O 1
ATOM 688 N N . HIS A 1 88 ? 2.297 3.942 7.888 1.00 88.81 88 HIS A N 1
ATOM 689 C CA . HIS A 1 88 ? 1.891 2.789 8.690 1.00 88.81 88 HIS A CA 1
ATOM 690 C C . HIS A 1 88 ? 1.582 3.158 10.153 1.00 88.81 88 HIS A C 1
ATOM 692 O O . HIS A 1 88 ? 0.734 2.526 10.786 1.00 88.81 88 HIS A O 1
ATOM 698 N N . ILE A 1 89 ? 2.219 4.204 10.699 1.00 89.50 89 ILE A N 1
ATOM 699 C CA . ILE A 1 89 ? 1.981 4.670 12.075 1.00 89.50 89 ILE A CA 1
ATOM 700 C C . ILE A 1 89 ? 0.545 5.218 12.246 1.00 89.50 89 ILE A C 1
ATOM 702 O O . ILE A 1 89 ? -0.174 4.706 13.112 1.00 89.50 89 ILE A O 1
ATOM 706 N N . PRO A 1 90 ? 0.076 6.204 11.445 1.00 87.12 90 PRO A N 1
ATOM 707 C CA . PRO A 1 90 ? -1.323 6.631 11.461 1.00 87.12 90 PRO A CA 1
ATOM 708 C C . PRO A 1 90 ? -2.320 5.493 11.222 1.00 87.12 90 PRO A C 1
ATOM 710 O O . PRO A 1 90 ? -3.311 5.403 11.945 1.00 87.12 90 PRO A O 1
ATOM 713 N N . ALA A 1 91 ? -2.052 4.605 10.258 1.00 87.94 91 ALA A N 1
ATOM 714 C CA . ALA A 1 91 ? -2.947 3.494 9.931 1.00 87.94 91 ALA A CA 1
ATOM 715 C C . ALA A 1 91 ? -3.113 2.518 11.109 1.00 87.94 91 ALA A C 1
ATOM 717 O O . ALA A 1 91 ? -4.237 2.185 11.496 1.00 87.94 91 ALA A O 1
ATOM 718 N N . ALA A 1 92 ? -2.008 2.123 11.752 1.00 90.69 92 ALA A N 1
ATOM 719 C CA . ALA A 1 92 ? -2.038 1.266 12.935 1.00 90.69 92 ALA A CA 1
ATOM 720 C C . ALA A 1 92 ? -2.769 1.932 14.115 1.00 90.69 92 ALA A C 1
ATOM 722 O O . ALA A 1 92 ? -3.503 1.264 14.849 1.00 90.69 92 ALA A O 1
ATOM 723 N N . PHE A 1 93 ? -2.602 3.248 14.290 1.00 90.31 93 PHE A N 1
ATOM 724 C CA . PHE A 1 93 ? -3.311 4.010 15.319 1.00 90.31 93 PHE A CA 1
A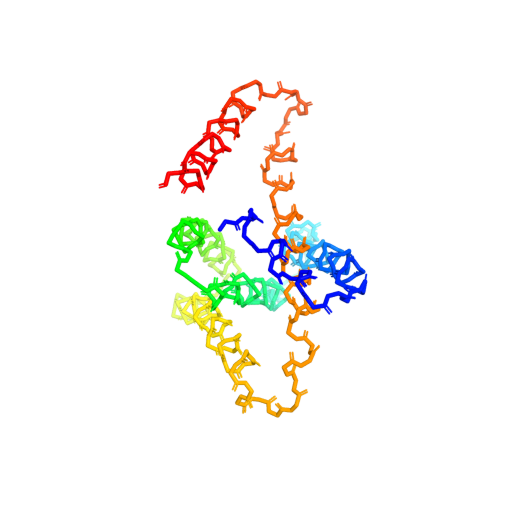TOM 725 C C . PHE A 1 93 ? -4.824 4.067 15.062 1.00 90.31 93 PHE A C 1
ATOM 727 O O . PHE A 1 93 ? -5.610 3.851 15.990 1.00 90.31 93 PHE A O 1
ATOM 734 N N . ALA A 1 94 ? -5.240 4.315 13.818 1.00 88.00 94 ALA A N 1
ATOM 735 C CA . ALA A 1 94 ? -6.647 4.329 13.424 1.00 88.00 94 ALA A CA 1
ATOM 736 C C . ALA A 1 94 ? -7.301 2.957 13.656 1.00 88.00 94 ALA A C 1
ATOM 738 O O . ALA A 1 94 ? -8.305 2.864 14.364 1.00 88.00 94 ALA A O 1
ATOM 739 N N . LEU A 1 95 ? -6.670 1.878 13.175 1.00 88.44 95 LEU A N 1
ATOM 740 C CA . LEU A 1 95 ? -7.134 0.508 13.401 1.00 88.44 95 LEU A CA 1
ATOM 741 C C . LEU A 1 95 ? -7.235 0.181 14.897 1.00 88.44 95 LEU A C 1
ATOM 743 O O . LEU A 1 95 ? -8.253 -0.337 15.355 1.00 88.44 95 LEU A O 1
ATOM 747 N N . GLY A 1 96 ? -6.207 0.513 15.681 1.00 89.94 96 GLY A N 1
ATOM 748 C CA . GLY A 1 96 ? -6.213 0.302 17.128 1.00 89.94 96 GLY A CA 1
ATOM 749 C C . GLY A 1 96 ? -7.355 1.039 17.831 1.00 89.94 96 GLY A C 1
ATOM 750 O O . GLY A 1 96 ? -8.013 0.466 18.702 1.00 89.94 96 GLY A O 1
ATOM 751 N N . SER A 1 97 ? -7.627 2.277 17.416 1.00 88.06 97 SER A N 1
ATOM 752 C CA . SER A 1 97 ? -8.714 3.101 17.953 1.00 88.06 97 SER A CA 1
ATOM 753 C C . SER A 1 97 ? -10.085 2.493 17.648 1.00 88.06 97 SER A C 1
ATOM 755 O O . SER A 1 97 ? -10.897 2.343 18.562 1.00 88.06 97 SER A O 1
ATOM 757 N N . VAL A 1 98 ? -10.314 2.050 16.407 1.00 85.19 98 VAL A N 1
ATOM 758 C CA . VAL A 1 98 ? -11.557 1.374 15.995 1.00 85.19 98 VAL A CA 1
ATOM 759 C C . VAL A 1 98 ? -11.749 0.054 16.746 1.00 85.19 98 VAL A C 1
ATOM 761 O O . VAL A 1 98 ? -12.836 -0.222 17.253 1.00 85.19 98 VAL A O 1
ATOM 764 N N . LEU A 1 99 ? -10.696 -0.756 16.885 1.00 86.81 99 LEU A N 1
ATOM 765 C CA . LEU A 1 99 ? -10.761 -2.028 17.609 1.00 86.81 99 LEU A CA 1
ATOM 766 C C . LEU A 1 99 ? -11.156 -1.830 19.077 1.00 86.81 99 LEU A C 1
ATOM 768 O O . LEU A 1 99 ? -12.041 -2.530 19.571 1.00 86.81 99 LEU A O 1
ATOM 772 N N . LEU A 1 100 ? -10.548 -0.858 19.762 1.00 88.12 100 LEU A N 1
ATOM 773 C CA . LEU A 1 100 ? -10.896 -0.531 21.147 1.00 88.12 100 LEU A CA 1
ATOM 774 C C . LEU A 1 100 ? -12.317 0.036 21.261 1.00 88.12 100 LEU A C 1
ATOM 776 O O . LEU A 1 100 ? -13.061 -0.382 22.148 1.00 88.12 100 LEU A O 1
ATOM 780 N N . ALA A 1 101 ? -12.718 0.923 20.346 1.00 85.56 101 ALA A N 1
ATOM 781 C CA . ALA A 1 101 ? -14.072 1.476 20.300 1.00 85.56 101 ALA A CA 1
ATOM 782 C C . ALA A 1 101 ? -15.139 0.396 20.039 1.00 85.56 101 ALA A C 1
ATOM 784 O O . ALA A 1 101 ? -16.240 0.474 20.578 1.00 85.56 101 ALA A O 1
ATOM 785 N N . SER A 1 102 ? -14.796 -0.656 19.288 1.00 81.06 102 SER A N 1
ATOM 786 C CA . SER A 1 102 ? -15.675 -1.805 19.024 1.00 81.06 102 SER A CA 1
ATOM 787 C C . SER A 1 102 ? -15.811 -2.792 20.200 1.00 81.06 102 SER A C 1
ATOM 789 O O . SER A 1 102 ? -16.454 -3.832 20.068 1.00 81.06 102 SER A O 1
ATOM 791 N N . GLY A 1 103 ? -15.193 -2.506 21.352 1.00 83.31 103 GLY A N 1
ATOM 792 C CA . GLY A 1 103 ? -15.252 -3.361 22.541 1.00 83.31 103 GLY A CA 1
ATOM 793 C C . GLY A 1 103 ? -14.302 -4.564 22.515 1.00 83.31 103 GLY A C 1
ATOM 794 O O . GLY A 1 103 ? -14.463 -5.483 23.320 1.00 83.31 103 GLY A O 1
ATOM 795 N N . GLN A 1 104 ? -13.302 -4.592 21.621 1.00 85.06 104 GLN A N 1
ATOM 796 C CA . GLN A 1 104 ? -12.273 -5.635 21.665 1.00 85.06 104 GLN A CA 1
ATOM 797 C C . GLN A 1 104 ? -11.381 -5.486 22.898 1.00 85.06 104 GLN A C 1
ATOM 799 O O . GLN A 1 104 ? -10.998 -4.387 23.301 1.00 85.06 104 GLN A O 1
ATOM 804 N N . SER A 1 105 ? -11.004 -6.620 23.490 1.00 90.00 105 SER A N 1
ATOM 805 C CA . SER A 1 105 ? -10.075 -6.622 24.616 1.00 90.00 105 SER A CA 1
ATOM 806 C C . SER A 1 105 ? -8.682 -6.171 24.174 1.00 90.00 105 SER A C 1
ATOM 808 O O . SER A 1 105 ? -8.215 -6.505 23.083 1.00 90.00 105 SER A O 1
ATOM 810 N N . ARG A 1 106 ? -7.976 -5.459 25.060 1.00 89.94 106 ARG A N 1
ATOM 811 C CA . ARG A 1 106 ? -6.642 -4.896 24.788 1.00 89.94 106 ARG A CA 1
ATOM 812 C C . ARG A 1 106 ? -5.656 -5.924 24.221 1.00 89.94 106 ARG A C 1
ATOM 814 O O . ARG A 1 106 ? -4.908 -5.607 23.303 1.00 89.94 106 ARG A O 1
ATOM 821 N N . ASN A 1 107 ? -5.692 -7.160 24.720 1.00 93.31 107 ASN A N 1
ATOM 822 C CA . ASN A 1 107 ? -4.821 -8.235 24.242 1.00 93.31 107 ASN A CA 1
ATOM 823 C C . ASN A 1 107 ? -5.132 -8.627 22.791 1.00 93.31 107 ASN A C 1
ATOM 825 O O . ASN A 1 107 ? -4.210 -8.822 22.005 1.00 93.31 107 ASN A O 1
ATOM 829 N N . ARG A 1 108 ? -6.416 -8.705 22.412 1.00 90.25 108 ARG A N 1
ATOM 830 C CA . ARG A 1 108 ? -6.812 -9.000 21.027 1.00 90.25 108 ARG A CA 1
ATOM 831 C C . ARG A 1 108 ? -6.444 -7.854 20.095 1.00 90.25 108 ARG A C 1
ATOM 833 O O . ARG A 1 108 ? -5.921 -8.114 19.021 1.00 90.25 108 ARG A O 1
ATOM 840 N N . THR A 1 109 ? -6.632 -6.605 20.525 1.00 91.19 109 THR A N 1
ATOM 841 C CA . THR A 1 109 ? -6.204 -5.428 19.756 1.00 91.19 109 THR A CA 1
ATOM 842 C C . THR A 1 109 ? -4.709 -5.470 19.449 1.00 91.19 109 THR A C 1
ATOM 844 O O . THR A 1 109 ? -4.324 -5.261 18.304 1.00 91.19 109 THR A O 1
ATOM 847 N N . ILE A 1 110 ? -3.867 -5.807 20.432 1.00 93.94 110 ILE A N 1
ATOM 848 C CA . ILE A 1 110 ? -2.419 -5.948 20.216 1.00 93.94 110 ILE A CA 1
ATOM 849 C C . ILE A 1 110 ? -2.121 -7.054 19.197 1.00 93.94 110 ILE A C 1
ATOM 851 O O . ILE A 1 110 ? -1.333 -6.830 18.285 1.00 93.94 110 ILE A O 1
ATOM 855 N N . ILE A 1 111 ? -2.768 -8.219 19.310 1.00 93.94 111 ILE A N 1
ATOM 856 C CA . ILE A 1 111 ? -2.587 -9.324 18.351 1.00 93.94 111 ILE A CA 1
ATOM 857 C C . ILE A 1 111 ? -2.962 -8.886 16.932 1.00 93.94 111 ILE A C 1
ATOM 859 O O . ILE A 1 111 ? -2.234 -9.177 15.989 1.00 93.94 111 ILE A O 1
ATOM 863 N N . PHE A 1 112 ? -4.072 -8.169 16.775 1.00 92.31 112 PHE A N 1
ATOM 864 C CA . PHE A 1 112 ? -4.519 -7.692 15.471 1.00 92.31 112 PHE A CA 1
ATOM 865 C C . PHE A 1 112 ? -3.603 -6.624 14.873 1.00 92.31 112 PHE A C 1
ATOM 867 O O . PHE A 1 112 ? -3.314 -6.679 13.683 1.00 92.31 112 PHE A O 1
ATOM 874 N N . ILE A 1 113 ? -3.095 -5.695 15.687 1.00 92.94 113 ILE A N 1
ATOM 875 C CA . ILE A 1 113 ? -2.097 -4.718 15.233 1.00 92.94 113 ILE A CA 1
ATOM 876 C C . ILE A 1 113 ? -0.810 -5.435 14.816 1.00 92.94 113 ILE A C 1
ATOM 878 O O . ILE A 1 113 ? -0.259 -5.122 13.766 1.00 92.94 113 ILE A O 1
ATOM 882 N N . LEU A 1 114 ? -0.349 -6.425 15.586 1.00 94.00 114 LEU A N 1
ATOM 883 C CA . LEU A 1 114 ? 0.826 -7.215 15.215 1.00 94.00 114 LEU A CA 1
ATOM 884 C C . LEU A 1 114 ? 0.612 -7.938 13.884 1.00 94.00 114 LEU A C 1
ATOM 886 O O . LEU A 1 114 ? 1.472 -7.865 13.008 1.00 94.00 114 LEU A O 1
ATOM 890 N N . LEU A 1 115 ? -0.551 -8.569 13.705 1.00 94.56 115 LEU A N 1
ATOM 891 C CA . LEU A 1 115 ? -0.922 -9.219 12.452 1.00 94.56 115 LEU A CA 1
ATOM 892 C C . LEU A 1 115 ? -0.884 -8.226 11.284 1.00 94.56 115 LEU A C 1
ATOM 894 O O . LEU A 1 115 ? -0.253 -8.526 10.277 1.00 94.56 115 LEU A O 1
ATOM 898 N N . PHE A 1 116 ? -1.469 -7.036 11.446 1.00 93.62 116 PHE A N 1
ATOM 899 C CA . PHE A 1 116 ? -1.423 -5.961 10.452 1.00 93.62 116 PHE A CA 1
ATOM 900 C C . PHE A 1 116 ? 0.020 -5.552 10.112 1.00 93.62 116 PHE A C 1
ATOM 902 O O . PHE A 1 116 ? 0.394 -5.526 8.944 1.00 93.62 116 PHE A O 1
ATOM 909 N N . THR A 1 117 ? 0.873 -5.321 11.115 1.00 92.00 117 THR A N 1
ATOM 910 C CA . THR A 1 117 ? 2.266 -4.899 10.877 1.00 92.00 117 THR A CA 1
ATOM 911 C C . THR A 1 117 ? 3.125 -5.956 10.182 1.00 92.00 117 THR A C 1
ATOM 913 O O . THR A 1 117 ? 4.072 -5.598 9.490 1.00 92.00 117 THR A O 1
ATOM 916 N N . VAL A 1 118 ? 2.803 -7.246 10.339 1.00 95.06 118 VAL A N 1
ATOM 917 C CA . VAL A 1 118 ? 3.512 -8.353 9.675 1.00 95.06 118 VAL A CA 1
ATOM 918 C C . VAL A 1 118 ? 3.159 -8.451 8.187 1.00 95.06 118 VAL A C 1
ATOM 920 O O . VAL A 1 118 ? 3.948 -9.002 7.419 1.00 95.06 118 VAL A O 1
ATOM 923 N N . MET A 1 119 ? 2.028 -7.889 7.750 1.00 96.00 119 MET A N 1
ATOM 924 C CA . MET A 1 119 ? 1.598 -7.988 6.353 1.00 96.00 119 MET A CA 1
ATOM 925 C C . MET A 1 119 ? 2.566 -7.308 5.382 1.00 96.00 119 MET A C 1
ATOM 927 O O . MET A 1 119 ? 2.878 -7.907 4.359 1.00 96.00 119 MET A O 1
ATOM 931 N N . ALA A 1 120 ? 3.121 -6.140 5.716 1.00 92.94 120 ALA A N 1
ATOM 932 C CA . ALA A 1 120 ? 4.094 -5.461 4.852 1.00 92.94 120 ALA A CA 1
ATOM 933 C C . ALA A 1 120 ? 5.407 -6.258 4.667 1.00 92.94 120 ALA A C 1
ATOM 935 O O . ALA A 1 120 ? 5.791 -6.514 3.522 1.00 92.94 120 ALA A O 1
ATOM 936 N N . PRO A 1 121 ? 6.069 -6.760 5.733 1.00 93.19 121 PRO A N 1
ATOM 937 C CA . PRO A 1 121 ? 7.165 -7.718 5.590 1.00 93.19 121 PRO A CA 1
ATOM 938 C C . PRO A 1 121 ? 6.778 -8.982 4.814 1.00 93.19 121 PRO A C 1
ATOM 940 O O . PRO A 1 121 ? 7.566 -9.468 4.006 1.00 93.19 121 PRO A O 1
ATOM 943 N N . ALA A 1 122 ? 5.574 -9.520 5.029 1.00 95.19 122 ALA A N 1
ATOM 944 C CA . ALA A 1 122 ? 5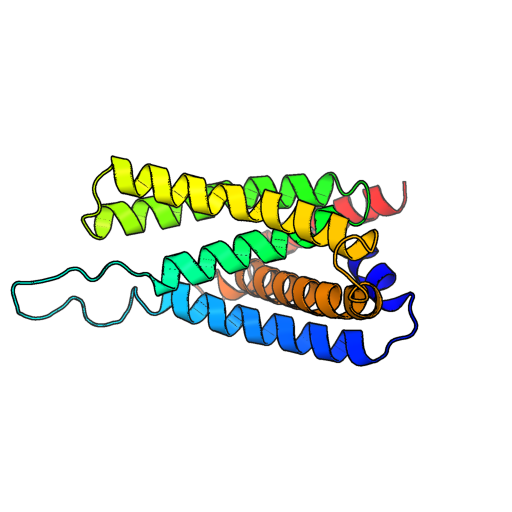.104 -10.693 4.296 1.00 95.19 122 ALA A CA 1
ATOM 945 C C . ALA A 1 122 ? 4.955 -10.411 2.791 1.00 95.19 122 ALA A C 1
ATOM 947 O O . ALA A 1 122 ? 5.345 -11.248 1.980 1.00 95.19 122 ALA A O 1
ATOM 948 N N . GLY A 1 123 ? 4.457 -9.229 2.419 1.00 93.69 123 GLY A N 1
ATOM 949 C CA . GLY A 1 123 ? 4.383 -8.760 1.035 1.00 93.69 123 GLY A CA 1
ATOM 950 C C . GLY A 1 123 ? 5.754 -8.638 0.384 1.00 93.69 123 GLY A C 1
ATOM 951 O O . GLY A 1 123 ? 5.951 -9.116 -0.733 1.00 93.69 123 GLY A O 1
ATOM 952 N N . TYR A 1 124 ? 6.726 -8.082 1.112 1.00 91.88 124 TYR A N 1
ATOM 953 C CA . TYR A 1 124 ? 8.120 -8.028 0.672 1.00 91.88 124 TYR A CA 1
ATOM 954 C C . TYR A 1 124 ? 8.671 -9.427 0.372 1.00 91.88 124 TYR A C 1
ATOM 956 O O . TYR A 1 124 ? 9.089 -9.685 -0.756 1.00 91.88 124 TYR A O 1
ATOM 964 N N . PHE A 1 125 ? 8.606 -10.353 1.338 1.00 91.75 125 PHE A N 1
ATOM 965 C CA . PHE A 1 125 ? 9.111 -11.717 1.147 1.00 91.75 125 PHE A CA 1
ATOM 966 C C . PHE A 1 125 ? 8.400 -12.439 0.003 1.00 91.75 125 PHE A C 1
ATOM 968 O O . PHE A 1 125 ? 9.052 -13.081 -0.818 1.00 91.75 125 PHE A O 1
ATOM 975 N N . PHE A 1 126 ? 7.076 -12.304 -0.088 1.00 91.56 126 PHE A N 1
ATOM 976 C CA . PHE A 1 126 ? 6.301 -12.890 -1.176 1.00 91.56 126 PHE A CA 1
ATOM 977 C C . PHE A 1 126 ? 6.761 -12.371 -2.544 1.00 91.56 126 PHE A C 1
ATOM 979 O O . PHE A 1 126 ? 6.954 -13.156 -3.469 1.00 91.56 126 PHE A O 1
ATOM 986 N N . SER A 1 127 ? 6.983 -11.063 -2.664 1.00 89.56 127 SER A N 1
ATOM 987 C CA . SER A 1 127 ? 7.465 -10.429 -3.893 1.00 89.56 127 SER A CA 1
ATOM 988 C C . SER A 1 127 ? 8.895 -10.856 -4.253 1.00 89.56 127 SER A C 1
ATOM 990 O O . SER A 1 127 ? 9.180 -11.133 -5.418 1.00 89.56 127 SER A O 1
ATOM 992 N N . THR A 1 128 ? 9.784 -11.002 -3.265 1.00 88.44 128 THR A N 1
ATOM 993 C CA . THR A 1 128 ? 11.148 -11.521 -3.469 1.00 88.44 128 THR A CA 1
ATOM 994 C C . THR A 1 128 ? 11.138 -12.957 -3.990 1.00 88.44 128 THR A C 1
ATOM 996 O O . THR A 1 128 ? 11.808 -13.262 -4.975 1.00 88.44 128 THR A O 1
ATOM 999 N N . GLU A 1 129 ? 10.351 -13.838 -3.375 1.00 88.06 129 GLU A N 1
ATOM 1000 C CA . GLU A 1 129 ? 10.225 -15.234 -3.807 1.00 88.06 129 GLU A CA 1
ATOM 1001 C C . GLU A 1 129 ? 9.574 -15.353 -5.195 1.00 88.06 129 GLU A C 1
ATOM 1003 O O . GLU A 1 129 ? 9.969 -16.190 -6.010 1.00 88.06 129 GLU A O 1
ATOM 1008 N N . LEU A 1 130 ? 8.611 -14.481 -5.497 1.00 86.31 130 LEU A N 1
ATOM 1009 C CA . LEU A 1 130 ? 7.968 -14.392 -6.805 1.00 86.31 130 LEU A CA 1
ATOM 1010 C C . LEU A 1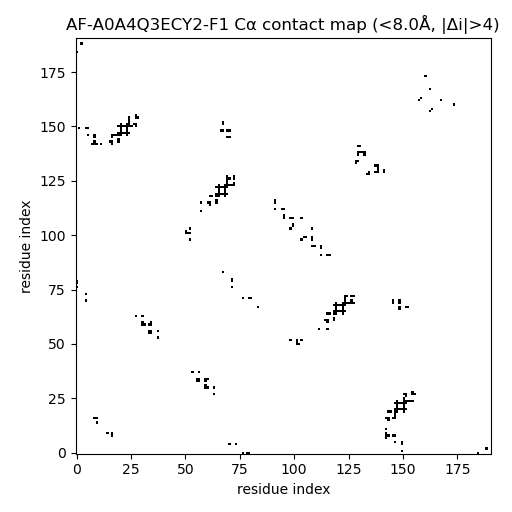 130 ? 8.950 -13.949 -7.905 1.00 86.31 130 LEU A C 1
ATOM 1012 O O . LEU A 1 130 ? 8.959 -14.534 -8.988 1.00 86.31 130 LEU A O 1
ATOM 1016 N N . SER A 1 131 ? 9.791 -12.951 -7.618 1.00 82.12 131 SER A N 1
ATOM 1017 C CA . SER A 1 131 ? 10.807 -12.434 -8.545 1.00 82.12 131 SER A CA 1
ATOM 1018 C C . SER A 1 131 ? 11.935 -13.443 -8.797 1.00 82.12 131 SER A C 1
ATOM 1020 O O . SER A 1 131 ? 12.341 -13.655 -9.942 1.00 82.12 131 SER A O 1
ATOM 1022 N N . ASN A 1 132 ? 12.376 -14.148 -7.749 1.00 80.88 132 ASN A N 1
ATOM 1023 C CA . ASN A 1 132 ? 13.442 -15.153 -7.817 1.00 80.88 132 ASN A CA 1
ATOM 1024 C C . ASN A 1 132 ? 12.991 -16.510 -8.398 1.00 80.88 132 ASN A C 1
ATOM 1026 O O . ASN A 1 132 ? 13.812 -17.416 -8.539 1.00 80.88 132 ASN A O 1
ATOM 1030 N N . GLY A 1 133 ? 11.703 -16.677 -8.721 1.00 72.88 133 GLY A N 1
ATOM 1031 C CA . GLY A 1 133 ? 11.153 -17.932 -9.250 1.00 72.88 133 GLY A CA 1
ATOM 1032 C C . GLY A 1 133 ? 10.973 -19.041 -8.203 1.00 72.88 133 GLY A C 1
ATOM 1033 O O . GLY A 1 133 ? 10.781 -20.201 -8.566 1.00 72.88 133 GLY A O 1
ATOM 1034 N N . GLY A 1 134 ? 11.012 -18.706 -6.908 1.00 68.31 134 GLY A N 1
ATOM 1035 C CA . GLY A 1 134 ? 10.792 -19.646 -5.802 1.00 68.31 134 GLY A CA 1
ATOM 1036 C C . GLY A 1 134 ? 9.345 -20.146 -5.709 1.00 68.31 134 GLY A C 1
ATOM 1037 O O . GLY A 1 134 ? 9.089 -21.248 -5.221 1.00 68.31 134 GLY A O 1
ATOM 1038 N N . ILE A 1 135 ? 8.387 -19.383 -6.252 1.00 67.00 135 ILE A N 1
ATOM 1039 C CA . ILE A 1 135 ? 6.948 -19.700 -6.247 1.00 67.00 135 ILE A CA 1
ATOM 1040 C C . ILE A 1 135 ? 6.502 -20.167 -7.642 1.00 67.00 135 ILE A C 1
ATOM 1042 O O . ILE A 1 135 ? 5.727 -19.509 -8.336 1.00 67.00 135 ILE A O 1
ATOM 1046 N N . GLY A 1 136 ? 7.004 -21.321 -8.085 1.00 65.94 136 GLY A N 1
ATOM 1047 C CA . GLY A 1 136 ? 6.627 -21.916 -9.374 1.00 65.94 136 GLY A CA 1
ATOM 1048 C C . GLY A 1 136 ? 6.898 -21.008 -10.586 1.00 65.94 136 GLY A C 1
ATOM 1049 O O . GLY A 1 136 ? 7.742 -20.121 -10.552 1.00 65.94 136 GLY A O 1
ATOM 1050 N N . ASN A 1 137 ? 6.162 -21.211 -11.684 1.00 69.88 137 ASN A N 1
ATOM 1051 C CA . ASN A 1 137 ? 6.320 -20.432 -12.924 1.00 69.88 137 ASN A CA 1
ATOM 1052 C C . ASN A 1 137 ? 5.545 -19.092 -12.893 1.00 69.88 137 ASN A C 1
ATOM 1054 O O . ASN A 1 137 ? 5.051 -18.624 -13.918 1.00 69.88 137 ASN A O 1
ATOM 1058 N N . LEU A 1 138 ? 5.355 -18.496 -11.707 1.00 76.44 138 LEU A N 1
ATOM 1059 C CA . LEU A 1 138 ? 4.615 -17.236 -11.557 1.00 76.44 138 LEU A CA 1
ATOM 1060 C C . LEU A 1 138 ? 5.457 -15.990 -11.872 1.00 76.44 138 LEU A C 1
ATOM 1062 O O . LEU A 1 138 ? 4.890 -14.905 -11.985 1.00 76.44 138 LEU A O 1
ATOM 1066 N N . GLN A 1 139 ? 6.768 -16.133 -12.080 1.00 79.06 139 GLN A N 1
ATOM 1067 C CA . GLN A 1 139 ? 7.666 -15.032 -12.444 1.00 79.06 139 GLN A CA 1
ATOM 1068 C C . GLN A 1 139 ? 7.159 -14.247 -13.671 1.00 79.06 139 GLN A C 1
ATOM 1070 O O . GLN A 1 139 ? 7.235 -13.023 -13.706 1.00 79.06 139 GLN A O 1
ATOM 1075 N N . GLN A 1 140 ? 6.528 -14.925 -14.638 1.00 79.06 140 GLN A N 1
ATOM 1076 C CA . GLN A 1 140 ? 5.922 -14.291 -15.820 1.00 79.06 140 GLN A CA 1
ATOM 1077 C C . GLN A 1 140 ? 4.770 -13.315 -15.503 1.00 79.06 140 GLN A C 1
ATOM 1079 O O . GLN A 1 140 ? 4.414 -12.486 -16.337 1.00 79.06 140 GLN A O 1
ATOM 1084 N N . TYR A 1 141 ? 4.159 -13.414 -14.318 1.00 84.75 141 TYR A N 1
ATOM 1085 C CA . TYR A 1 141 ? 3.087 -12.524 -13.865 1.00 84.75 141 TYR A CA 1
ATOM 1086 C C . TYR A 1 141 ? 3.589 -11.390 -12.974 1.00 84.75 141 TYR A C 1
ATOM 1088 O O . TYR A 1 141 ? 2.799 -10.517 -12.621 1.00 84.75 141 TYR A O 1
ATOM 1096 N N . PHE A 1 142 ? 4.875 -11.380 -12.622 1.00 87.31 142 PHE A N 1
ATOM 1097 C CA . PHE A 1 142 ? 5.451 -10.421 -11.688 1.00 87.31 142 PHE A CA 1
ATOM 1098 C C . PHE A 1 142 ? 5.179 -8.967 -12.103 1.00 87.31 142 PHE A C 1
ATOM 1100 O O . PHE A 1 142 ? 4.577 -8.223 -11.335 1.00 87.31 142 PHE A O 1
ATOM 1107 N N . ASN A 1 143 ? 5.461 -8.604 -13.358 1.00 88.81 143 ASN A N 1
ATOM 1108 C CA . ASN A 1 143 ? 5.204 -7.257 -13.887 1.00 88.81 143 ASN A CA 1
ATOM 1109 C C . ASN A 1 143 ? 3.718 -6.864 -13.836 1.00 88.81 143 ASN A C 1
ATOM 1111 O O . ASN A 1 143 ? 3.375 -5.708 -13.598 1.00 88.81 143 ASN A O 1
ATOM 1115 N N . ARG A 1 144 ? 2.809 -7.827 -14.034 1.00 91.19 144 ARG A N 1
ATOM 1116 C CA . ARG A 1 144 ? 1.359 -7.587 -13.950 1.00 91.19 144 ARG A CA 1
ATOM 1117 C C . ARG A 1 144 ? 0.918 -7.363 -12.511 1.00 91.19 144 ARG A C 1
ATOM 1119 O O . ARG A 1 144 ? 0.131 -6.460 -12.254 1.00 91.19 144 ARG A O 1
ATOM 1126 N N . ILE A 1 145 ? 1.442 -8.154 -11.576 1.00 90.44 145 ILE A N 1
ATOM 1127 C CA . ILE A 1 145 ? 1.204 -7.973 -10.141 1.00 90.44 145 ILE A CA 1
ATOM 1128 C C . ILE A 1 145 ? 1.758 -6.617 -9.693 1.00 90.44 145 ILE A C 1
ATOM 1130 O O . ILE A 1 145 ? 1.048 -5.875 -9.021 1.00 90.44 145 ILE A O 1
ATOM 1134 N N . MET A 1 146 ? 2.954 -6.235 -10.151 1.00 91.19 146 MET A N 1
ATOM 1135 C CA . MET A 1 146 ? 3.516 -4.908 -9.895 1.00 91.19 146 MET A CA 1
ATOM 1136 C C . MET A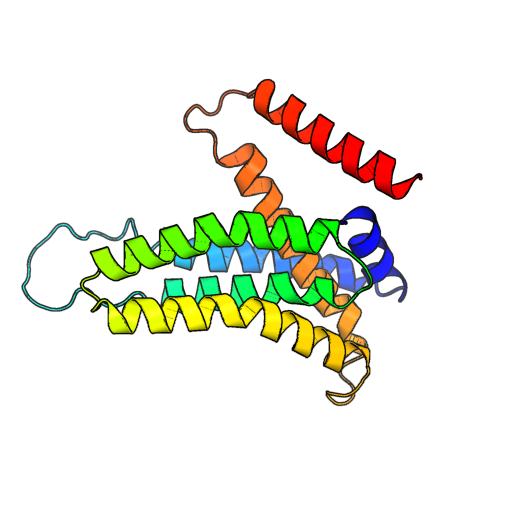 1 146 ? 2.634 -3.795 -10.472 1.00 91.19 146 MET A C 1
ATOM 1138 O O . MET A 1 146 ? 2.410 -2.786 -9.809 1.00 91.19 146 MET A O 1
ATOM 1142 N N . GLY A 1 147 ? 2.034 -4.012 -11.648 1.00 92.25 147 GLY A N 1
ATOM 1143 C CA . GLY A 1 147 ? 1.000 -3.139 -12.205 1.00 92.25 147 GLY A CA 1
ATOM 1144 C C . GLY A 1 147 ? -0.155 -2.892 -11.228 1.00 92.25 147 GLY A C 1
ATOM 1145 O O . GLY A 1 147 ? -0.490 -1.740 -10.968 1.00 92.25 147 GLY A O 1
ATOM 1146 N N . VAL A 1 148 ? -0.712 -3.942 -10.612 1.00 93.81 148 VAL A N 1
ATOM 1147 C CA . VAL A 1 148 ? -1.757 -3.800 -9.573 1.00 93.81 148 VAL A CA 1
ATOM 1148 C C . VAL A 1 148 ? -1.269 -2.926 -8.421 1.00 93.81 148 VAL A C 1
ATOM 1150 O O . VAL A 1 148 ? -1.974 -2.007 -8.006 1.00 93.81 148 VAL A O 1
ATOM 1153 N N . VAL A 1 149 ? -0.055 -3.167 -7.926 1.00 93.06 149 VAL A N 1
ATOM 1154 C CA . VAL A 1 149 ? 0.486 -2.407 -6.793 1.00 93.06 149 VAL A CA 1
ATOM 1155 C C . VAL A 1 149 ? 0.726 -0.935 -7.145 1.00 93.06 149 VAL A C 1
ATOM 1157 O O . VAL A 1 149 ? 0.406 -0.049 -6.354 1.00 93.06 149 VAL A O 1
ATOM 1160 N N . ILE A 1 150 ? 1.204 -0.644 -8.357 1.00 92.19 150 ILE A N 1
ATOM 1161 C CA . ILE A 1 150 ? 1.312 0.728 -8.872 1.00 92.19 150 ILE A CA 1
ATOM 1162 C C . ILE A 1 150 ? -0.068 1.399 -8.891 1.00 92.19 150 ILE A C 1
ATOM 1164 O O . ILE A 1 150 ? -0.201 2.536 -8.439 1.00 92.19 150 ILE A O 1
ATOM 1168 N N . GLY A 1 151 ? -1.101 0.700 -9.371 1.00 93.44 151 GLY A N 1
ATOM 1169 C CA . GLY A 1 151 ? -2.485 1.184 -9.361 1.00 93.44 151 GLY A CA 1
ATOM 1170 C C . GLY A 1 151 ? -2.992 1.545 -7.965 1.00 93.44 151 GLY A C 1
ATOM 1171 O O . GLY A 1 151 ? -3.591 2.604 -7.778 1.00 93.44 151 GLY A O 1
ATOM 1172 N N . ILE A 1 152 ? -2.688 0.699 -6.980 1.00 91.62 152 ILE A N 1
ATOM 1173 C CA . ILE A 1 152 ? -3.009 0.928 -5.566 1.00 91.62 152 ILE A CA 1
ATOM 1174 C C . ILE A 1 152 ? -2.329 2.199 -5.049 1.00 91.62 152 ILE A C 1
ATOM 1176 O O . ILE A 1 152 ? -2.998 3.069 -4.491 1.00 91.62 152 ILE A O 1
ATOM 1180 N N . PHE A 1 153 ? -1.021 2.357 -5.278 1.00 89.56 153 PHE A N 1
ATOM 1181 C CA . PHE A 1 153 ? -0.304 3.560 -4.852 1.00 89.56 153 PHE A CA 1
ATOM 1182 C C . PHE A 1 153 ? -0.812 4.830 -5.529 1.00 89.56 153 PHE A C 1
ATOM 1184 O O . PHE A 1 153 ? -0.865 5.877 -4.879 1.00 89.56 153 PHE A O 1
ATOM 1191 N N . LEU A 1 154 ? -1.197 4.755 -6.807 1.00 90.19 154 LEU A N 1
ATOM 1192 C CA . LEU A 1 154 ? -1.785 5.887 -7.518 1.00 90.19 154 LEU A CA 1
ATOM 1193 C C . LEU A 1 154 ? -3.093 6.333 -6.858 1.00 90.19 154 LEU A C 1
ATOM 1195 O O . LEU A 1 154 ? -3.233 7.523 -6.580 1.00 90.19 154 LEU A O 1
ATOM 1199 N N . HIS A 1 155 ? -3.994 5.396 -6.543 1.00 90.56 155 HIS A N 1
ATOM 1200 C CA . HIS A 1 155 ? -5.248 5.697 -5.842 1.00 90.56 155 HIS A CA 1
ATOM 1201 C C . HIS A 1 155 ? -5.002 6.322 -4.465 1.00 90.56 155 HIS A C 1
ATOM 1203 O O . HIS A 1 155 ? -5.468 7.429 -4.197 1.00 90.56 155 HIS A O 1
ATOM 1209 N N . ILE A 1 156 ? -4.188 5.668 -3.625 1.00 85.38 156 ILE A N 1
ATOM 1210 C CA . ILE A 1 156 ? -3.854 6.158 -2.275 1.00 85.38 156 ILE A CA 1
ATOM 1211 C C . ILE A 1 156 ? -3.284 7.581 -2.343 1.00 85.38 156 ILE A C 1
ATOM 1213 O O . ILE A 1 156 ? -3.680 8.462 -1.577 1.00 85.38 156 ILE A O 1
ATOM 1217 N N . SER A 1 157 ? -2.375 7.829 -3.291 1.00 82.69 157 SER A N 1
ATOM 1218 C CA . SER A 1 157 ? -1.760 9.144 -3.479 1.00 82.69 157 SER A CA 1
ATOM 1219 C C . SER A 1 157 ? -2.795 10.206 -3.845 1.00 82.69 157 SER A C 1
ATOM 1221 O O . SER A 1 157 ? -2.745 11.316 -3.312 1.00 82.69 157 SER A O 1
ATOM 1223 N N . THR A 1 158 ? -3.749 9.893 -4.727 1.00 83.06 158 THR A N 1
ATOM 1224 C CA . THR A 1 158 ? -4.785 10.854 -5.127 1.00 83.06 158 THR A CA 1
ATOM 1225 C C . THR A 1 158 ? -5.756 11.173 -3.996 1.00 83.06 158 THR A C 1
ATOM 1227 O O . THR A 1 158 ? -6.030 12.355 -3.764 1.00 83.06 158 THR A O 1
ATOM 1230 N N . THR A 1 159 ? -6.194 10.166 -3.237 1.00 80.25 159 THR A N 1
ATOM 1231 C CA . THR A 1 159 ? -7.119 10.361 -2.114 1.00 80.25 159 THR A CA 1
ATOM 1232 C C . THR A 1 159 ? -6.476 11.207 -1.012 1.00 80.25 159 THR A C 1
ATOM 1234 O O . THR A 1 159 ? -7.032 12.217 -0.569 1.00 80.25 159 THR A O 1
ATOM 1237 N N . ILE A 1 160 ? -5.239 10.884 -0.615 1.00 73.88 160 ILE A N 1
ATOM 1238 C CA . ILE A 1 160 ? -4.540 11.621 0.447 1.00 73.88 160 ILE A CA 1
ATOM 1239 C C . ILE A 1 160 ? -4.261 13.072 0.030 1.00 73.88 160 ILE A C 1
ATOM 1241 O O . ILE A 1 160 ? -4.447 13.989 0.836 1.00 73.88 160 ILE A O 1
ATOM 1245 N N . LEU A 1 161 ? -3.823 13.311 -1.210 1.00 70.19 161 LEU A N 1
ATOM 1246 C CA . LEU A 1 161 ? -3.389 14.642 -1.643 1.00 70.19 161 LEU A CA 1
ATOM 1247 C C . LEU A 1 161 ? -4.546 15.591 -1.969 1.00 70.19 161 LEU A C 1
ATOM 1249 O O . LEU A 1 161 ? -4.481 16.770 -1.603 1.00 70.19 161 LEU A O 1
ATOM 1253 N N . PHE A 1 162 ? -5.588 15.103 -2.641 1.00 66.56 162 PHE A N 1
ATOM 1254 C CA . PHE A 1 162 ? -6.620 15.965 -3.222 1.00 66.56 162 PHE A CA 1
ATOM 1255 C C . PHE A 1 162 ? -7.978 15.840 -2.533 1.00 66.56 162 PHE A C 1
ATOM 1257 O O . PHE A 1 162 ? -8.667 16.852 -2.387 1.00 66.56 162 PHE A O 1
ATOM 1264 N N . GLU A 1 163 ? -8.328 14.657 -2.035 1.00 63.56 163 GLU A N 1
ATOM 1265 C CA . GLU A 1 163 ? -9.656 14.386 -1.475 1.00 63.56 163 GLU A CA 1
ATOM 1266 C C . GLU A 1 163 ? -9.766 14.722 0.021 1.00 63.56 163 GLU A C 1
ATOM 1268 O O . GLU A 1 163 ? -10.797 15.217 0.465 1.00 63.56 163 GLU A O 1
ATOM 1273 N N . SER A 1 164 ? -8.671 14.624 0.788 1.00 55.97 164 SER A N 1
ATOM 1274 C CA . SER A 1 164 ? -8.603 14.929 2.238 1.00 55.97 164 SER A CA 1
ATOM 1275 C C . SER A 1 164 ? -8.821 16.411 2.642 1.00 55.97 164 SER A C 1
ATOM 1277 O O . SER A 1 164 ? -8.342 16.877 3.682 1.00 55.97 164 SER A O 1
ATOM 1279 N N . SER A 1 165 ? -9.463 17.230 1.809 1.00 54.81 165 SER A N 1
ATOM 1280 C CA . SER A 1 165 ? -9.685 18.660 2.056 1.00 54.81 165 SER A CA 1
ATOM 1281 C C . SER A 1 165 ? -11.139 18.918 2.454 1.00 54.81 165 SER A C 1
ATOM 1283 O O . SER A 1 165 ? -11.994 19.036 1.585 1.00 54.81 165 SER A O 1
ATOM 1285 N N . ALA A 1 166 ? -11.392 19.106 3.754 1.00 55.00 166 ALA A N 1
ATOM 1286 C CA . ALA A 1 166 ? -12.724 19.352 4.333 1.00 55.00 166 ALA A CA 1
ATOM 1287 C C . ALA A 1 166 ? -13.506 20.552 3.748 1.00 55.00 166 ALA A C 1
ATOM 1289 O O . ALA A 1 166 ? -14.688 20.701 4.029 1.00 55.00 166 ALA A O 1
ATOM 1290 N N . ASP A 1 167 ? -12.861 21.413 2.955 1.00 56.94 167 ASP A N 1
ATOM 1291 C CA . ASP A 1 167 ? -13.438 22.667 2.452 1.00 56.94 167 ASP A CA 1
ATOM 1292 C C . ASP A 1 167 ? -13.478 22.755 0.910 1.00 56.94 167 ASP A C 1
ATOM 1294 O O . ASP A 1 167 ? -13.770 23.819 0.371 1.00 56.94 167 ASP A O 1
ATOM 1298 N N . HIS A 1 168 ? -13.109 21.689 0.176 1.00 57.38 168 HIS A N 1
ATOM 1299 C CA . HIS A 1 168 ? -13.025 21.631 -1.305 1.00 57.38 168 HIS A CA 1
ATOM 1300 C C . HIS A 1 168 ? -12.285 22.799 -2.010 1.00 57.38 168 HIS A C 1
ATOM 1302 O O . HIS A 1 168 ? -12.283 22.896 -3.237 1.00 57.38 168 HIS A O 1
ATOM 1308 N N . LYS A 1 169 ? -11.613 23.689 -1.268 1.00 63.41 169 LYS A N 1
ATOM 1309 C CA . LYS A 1 169 ? -10.805 24.781 -1.812 1.00 63.41 169 LYS A CA 1
ATOM 1310 C C . LYS A 1 169 ? -9.401 24.289 -2.099 1.00 63.41 169 LYS A C 1
ATOM 1312 O O . LYS A 1 169 ? -8.751 23.668 -1.257 1.00 63.41 169 LYS A O 1
ATOM 1317 N N . PHE A 1 170 ? -8.920 24.641 -3.284 1.00 64.75 170 PHE A N 1
ATOM 1318 C CA . PHE A 1 170 ? -7.553 24.400 -3.707 1.00 64.75 170 PHE A CA 1
ATOM 1319 C C . PHE A 1 170 ? -6.557 24.927 -2.658 1.00 64.75 170 PHE A C 1
ATOM 1321 O O . PHE A 1 170 ? -6.459 26.133 -2.423 1.00 64.75 170 PHE A O 1
ATOM 1328 N N . ASN A 1 171 ? -5.826 24.026 -1.997 1.00 75.44 171 ASN A N 1
ATOM 1329 C CA . ASN A 1 171 ? -4.904 24.395 -0.929 1.00 75.44 171 ASN A CA 1
ATOM 1330 C C . ASN A 1 171 ? -3.488 24.556 -1.494 1.00 75.44 171 ASN A C 1
ATOM 1332 O O . ASN A 1 171 ? -2.750 23.583 -1.653 1.00 75.44 171 ASN A O 1
ATOM 1336 N N . LEU A 1 172 ? -3.089 25.805 -1.758 1.00 81.12 172 LEU A N 1
ATOM 1337 C CA . LEU A 1 172 ? -1.757 26.131 -2.275 1.00 81.12 172 LEU A CA 1
ATOM 1338 C C . LEU A 1 172 ? -0.626 25.577 -1.387 1.00 81.12 172 LEU A C 1
ATOM 1340 O O . LEU A 1 172 ? 0.411 25.185 -1.910 1.00 81.12 172 LEU A O 1
ATOM 1344 N N . ARG A 1 173 ? -0.826 25.469 -0.063 1.00 82.31 173 ARG A N 1
ATOM 1345 C CA . ARG A 1 173 ? 0.173 24.873 0.843 1.00 82.31 173 ARG A CA 1
ATOM 1346 C C . ARG A 1 173 ? 0.351 23.377 0.583 1.00 82.31 173 ARG A C 1
ATOM 1348 O O . ARG A 1 173 ? 1.487 22.915 0.574 1.00 82.31 173 ARG A O 1
ATOM 1355 N N . LYS A 1 174 ? -0.742 22.641 0.326 1.00 76.69 174 LYS A N 1
ATOM 1356 C CA . LYS A 1 174 ? -0.676 21.226 -0.084 1.00 76.69 174 LYS A CA 1
ATOM 1357 C C . LYS A 1 174 ? 0.067 21.095 -1.415 1.00 76.69 174 LYS A C 1
ATOM 1359 O O . LYS A 1 174 ? 0.968 20.272 -1.511 1.00 76.69 174 LYS A O 1
ATOM 1364 N N . MET A 1 175 ? -0.226 21.952 -2.399 1.00 82.06 175 MET A N 1
ATOM 1365 C CA . MET A 1 175 ? 0.489 21.906 -3.682 1.00 82.06 175 MET A CA 1
ATOM 1366 C C . MET A 1 175 ? 1.983 22.220 -3.535 1.00 82.06 175 MET A C 1
ATOM 1368 O O . MET A 1 175 ? 2.798 21.513 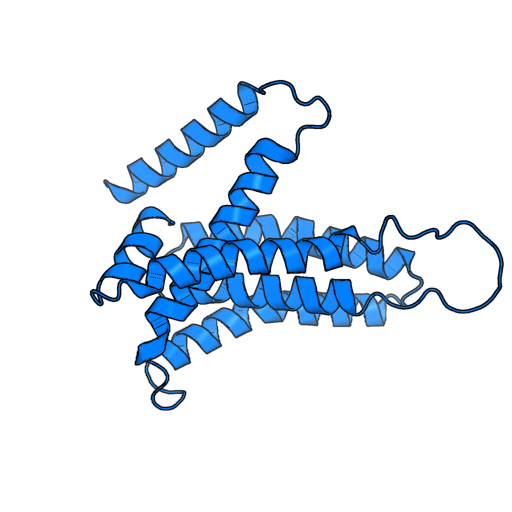-4.115 1.00 82.06 175 MET A O 1
ATOM 1372 N N . ILE A 1 176 ? 2.368 23.219 -2.735 1.00 87.50 176 ILE A N 1
ATOM 1373 C CA . ILE A 1 176 ? 3.788 23.506 -2.477 1.00 87.50 176 ILE A CA 1
ATOM 1374 C C . ILE A 1 176 ? 4.469 22.304 -1.807 1.00 87.50 176 ILE A C 1
ATOM 1376 O O . ILE A 1 176 ? 5.551 21.919 -2.233 1.00 87.50 176 ILE A O 1
ATOM 1380 N N . ALA A 1 177 ? 3.833 21.670 -0.816 1.00 86.12 177 ALA A N 1
ATOM 1381 C CA . ALA A 1 177 ? 4.377 20.473 -0.173 1.00 86.12 177 ALA A CA 1
ATOM 1382 C C . ALA A 1 177 ? 4.567 19.309 -1.166 1.00 86.12 177 ALA A C 1
ATOM 1384 O O . ALA A 1 177 ? 5.620 18.672 -1.161 1.00 86.12 177 ALA A O 1
ATOM 1385 N N . VAL A 1 178 ? 3.596 19.081 -2.061 1.00 83.62 178 VAL A N 1
ATOM 1386 C CA . VAL A 1 178 ? 3.694 18.086 -3.145 1.00 83.62 178 VAL A CA 1
ATOM 1387 C C . VAL A 1 178 ? 4.846 18.414 -4.092 1.00 83.62 178 VAL A C 1
ATOM 1389 O O . VAL A 1 178 ? 5.666 17.545 -4.373 1.00 83.62 178 VAL A O 1
ATOM 1392 N N . LEU A 1 179 ? 4.951 19.665 -4.551 1.00 87.12 179 LEU A N 1
ATOM 1393 C CA . LEU A 1 179 ? 6.023 20.100 -5.450 1.00 87.12 179 LEU A CA 1
ATOM 1394 C C . LEU A 1 179 ? 7.406 19.962 -4.803 1.00 87.12 179 LEU A C 1
ATOM 1396 O O . LEU A 1 179 ? 8.338 19.515 -5.466 1.00 87.12 179 LEU A O 1
ATOM 1400 N N . CYS A 1 180 ? 7.539 20.277 -3.512 1.00 88.94 180 CYS A N 1
ATOM 1401 C CA . CYS A 1 180 ? 8.776 20.046 -2.769 1.00 88.94 180 CYS A CA 1
ATOM 1402 C C . CYS A 1 180 ? 9.119 18.552 -2.687 1.00 88.94 180 CYS A C 1
ATOM 1404 O O . CYS A 1 180 ? 10.265 18.187 -2.936 1.00 88.94 180 CYS A O 1
ATOM 1406 N N . GLY A 1 181 ? 8.142 17.689 -2.388 1.00 84.12 181 GLY A N 1
ATOM 1407 C CA . GLY A 1 181 ? 8.342 16.236 -2.355 1.00 84.12 181 GLY A CA 1
ATOM 1408 C C . GLY A 1 181 ? 8.780 15.671 -3.710 1.00 84.12 181 GLY A C 1
ATOM 1409 O O . GLY A 1 181 ? 9.752 14.920 -3.778 1.00 84.12 181 GLY A O 1
ATOM 1410 N N . ILE A 1 182 ? 8.129 16.100 -4.797 1.00 85.81 182 ILE A N 1
ATOM 1411 C CA . ILE A 1 182 ? 8.526 15.762 -6.174 1.00 85.81 182 ILE A CA 1
ATOM 1412 C C . ILE A 1 182 ? 9.951 16.255 -6.458 1.00 85.81 182 ILE A C 1
ATOM 1414 O O . ILE A 1 182 ? 10.750 15.512 -7.020 1.00 85.81 182 ILE A O 1
ATOM 1418 N N . GLY A 1 183 ? 10.287 17.481 -6.045 1.00 86.56 183 GLY A N 1
ATOM 1419 C CA . GLY A 1 183 ? 11.619 18.059 -6.222 1.00 86.56 183 GLY A CA 1
ATOM 1420 C C . GLY A 1 183 ? 12.720 17.259 -5.524 1.00 86.56 183 GLY A C 1
ATOM 1421 O O . GLY A 1 183 ? 13.747 16.988 -6.140 1.00 86.56 183 GLY A O 1
ATOM 1422 N N . ILE A 1 184 ? 12.495 16.827 -4.278 1.00 86.25 184 ILE A N 1
ATOM 1423 C CA . ILE A 1 184 ? 13.436 15.976 -3.531 1.00 86.25 184 ILE A CA 1
ATOM 1424 C C . ILE A 1 184 ? 13.603 14.622 -4.230 1.00 86.25 184 ILE A C 1
ATOM 1426 O O . ILE A 1 184 ? 14.730 14.186 -4.454 1.00 86.25 184 ILE A O 1
ATOM 1430 N N . ALA A 1 185 ? 12.498 13.983 -4.629 1.00 81.19 185 ALA A N 1
ATOM 1431 C CA . ALA A 1 185 ? 12.539 12.695 -5.320 1.00 81.19 185 ALA A CA 1
ATOM 1432 C C . ALA A 1 185 ? 13.254 12.776 -6.681 1.00 81.19 185 ALA A C 1
ATOM 1434 O O . ALA A 1 185 ? 13.998 11.864 -7.031 1.00 81.19 185 ALA A O 1
ATOM 1435 N N . LEU A 1 186 ? 13.060 13.863 -7.436 1.00 84.50 186 LEU A N 1
ATOM 1436 C CA . LEU A 1 186 ? 13.758 14.107 -8.702 1.00 84.50 186 LEU A CA 1
ATOM 1437 C C . LEU A 1 186 ? 15.243 14.400 -8.493 1.00 84.50 186 LEU A C 1
ATOM 1439 O O . LEU A 1 186 ? 16.066 13.883 -9.238 1.00 84.50 186 LEU A O 1
ATOM 1443 N N . ALA A 1 187 ? 15.595 15.202 -7.485 1.00 85.31 187 ALA A N 1
ATOM 1444 C CA . ALA A 1 187 ? 16.991 15.463 -7.155 1.00 85.31 187 ALA A CA 1
ATOM 1445 C C . ALA A 1 187 ? 17.716 14.163 -6.782 1.00 85.31 187 ALA A C 1
ATOM 1447 O O . ALA A 1 187 ? 18.791 13.909 -7.307 1.00 85.31 187 ALA A O 1
ATOM 1448 N N . GLY A 1 188 ? 17.098 13.312 -5.956 1.00 80.88 188 GLY A N 1
ATOM 1449 C CA . GLY A 1 188 ? 17.642 11.994 -5.616 1.00 80.88 188 GLY A CA 1
ATOM 1450 C C . GLY A 1 188 ? 17.671 10.996 -6.779 1.00 80.88 188 GLY A C 1
ATOM 1451 O O . GLY A 1 188 ? 18.451 10.059 -6.739 1.00 80.88 188 GLY A O 1
ATOM 1452 N N . PHE A 1 189 ? 16.841 11.177 -7.811 1.00 78.81 189 PHE A N 1
ATOM 1453 C CA . PHE A 1 189 ? 16.877 10.355 -9.027 1.00 78.81 189 PHE A CA 1
ATOM 1454 C C . PHE A 1 189 ? 17.981 10.788 -10.007 1.00 78.81 189 PHE A C 1
ATOM 1456 O O . PHE A 1 189 ? 18.485 9.968 -10.769 1.00 78.81 189 PHE A O 1
ATOM 1463 N N . LEU A 1 190 ? 18.316 12.082 -10.035 1.00 81.31 190 LEU A N 1
ATOM 1464 C CA . LEU A 1 190 ? 19.287 12.659 -10.972 1.00 81.31 190 LEU A CA 1
ATOM 1465 C C . LEU A 1 190 ? 20.728 12.699 -10.435 1.00 81.31 190 LEU A C 1
ATOM 1467 O O . LEU A 1 190 ? 21.647 12.859 -11.241 1.00 81.31 190 LEU A O 1
ATOM 1471 N N . LEU A 1 191 ? 20.914 12.625 -9.113 1.00 75.44 191 LEU A N 1
ATOM 1472 C CA . LEU A 1 191 ? 22.213 12.605 -8.425 1.00 75.44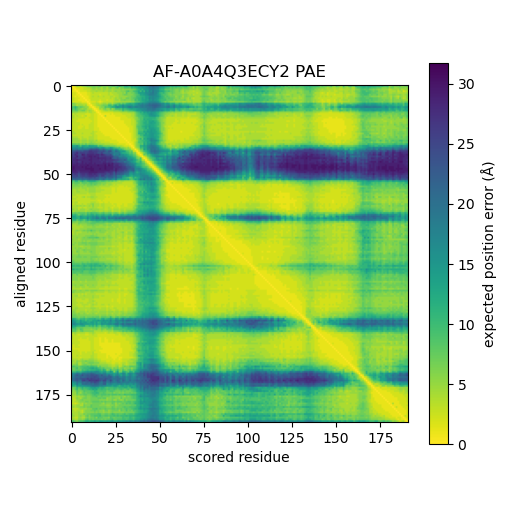 191 LEU A CA 1
ATOM 1473 C C . LEU A 1 191 ? 22.720 11.175 -8.227 1.00 75.44 191 LEU A C 1
ATOM 1475 O O . LEU A 1 191 ? 23.947 10.985 -8.385 1.00 75.44 191 LEU A O 1
#

pLDDT: mean 80.87, std 14.2, range [35.28, 96.0]

Sequence (191 aa):
TVLHLIPDAYHGNDNLVGVFILVGFIFQIVLEQFSEGIEHGHIHKHNHDHVVFPVGIMVSLCLHAFLEGMPIAEGHQHELVFGIALHHIPAAFALGSVLLASGQSRNRTIIFILLFTVMAPAGYFFSTELSNGGIGNLQQYFNRIMGVVIGIFLHISTTILFESSADHKFNLRKMIAVLCGIGIALAGFLL

Mean predicted aligned error: 8.43 Å

Nearest PDB structures (foldseek):
  7xq1-assembly1_A  TM=2.322E-01  e=1.491E+00  Homo sapiens
  8xv2-assembly1_A  TM=2.379E-01  e=5.109E+00  Escherichia coli

Radius of gyration: 18.64 Å; Cα contacts (8 Å, |Δi|>4): 164; chains: 1; bounding box: 54×48×48 Å